Protein AF-A0A1F9QCG1-F1 (afdb_monomer_lite)

pLDDT: mean 78.34, std 19.71, range [35.22, 97.75]

Sequence (204 aa):
MLKSALLLLLAAVPAHSLQNDFDLASLGAGNLPAAAPVPQPEFQRLTGDKAGYIQISSAVKLKVDKKKGELTVTFPKVDFGDAAPGDKAHLFVKLLRETPSPVLSWATVLCSDGHYLGYKGSTVGIPEEGGSLSISETLALGSYPKLLIARTHPWLTAGEDPAAVCSPAFLEKMKDVRAETLPAKVGNYSFEYNPRKNTLKARW

Secondary structure (DSSP, 8-state):
-----------------------TTS--TT----------------TT-----EEEEEEEEEEE-SS-EEEEEEEEEEEETTPPTT-EEEEEEEEEE-SSS-EEEEEEEEEETTEEEEEEEEEEEPPSSS----EEEEEEESSSTHHHHHHH-GGGSTTS-GGGGGSHHHHHHTTTSSGGGS-SEETTEEEEEETTTTEEEEE-

Radius of gyration: 26.44 Å; chains: 1; bounding box: 49×69×73 Å

Structure (mmCIF, N/CA/C/O backbone):
data_AF-A0A1F9QCG1-F1
#
_entry.id   AF-A0A1F9QCG1-F1
#
loop_
_atom_site.group_PDB
_atom_site.id
_atom_site.type_symbol
_atom_site.label_atom_id
_atom_site.label_alt_id
_atom_site.label_comp_id
_atom_site.label_asym_id
_atom_site.label_entity_id
_atom_site.label_seq_id
_atom_site.pdbx_PDB_ins_code
_atom_site.Cartn_x
_atom_site.Cartn_y
_atom_site.Cartn_z
_atom_site.occupancy
_atom_site.B_iso_or_equiv
_atom_site.auth_seq_id
_atom_site.auth_comp_id
_atom_site.auth_asym_id
_atom_site.auth_atom_id
_atom_site.pdbx_PDB_model_num
ATOM 1 N N . MET A 1 1 ? -29.896 51.998 25.221 1.00 45.66 1 MET A N 1
ATOM 2 C CA . MET A 1 1 ? -30.483 52.839 24.155 1.00 45.66 1 MET A CA 1
ATOM 3 C C . MET A 1 1 ? -29.358 53.357 23.267 1.00 45.66 1 MET A C 1
ATOM 5 O O . MET A 1 1 ? -28.561 54.120 23.779 1.00 45.66 1 MET A O 1
ATOM 9 N N . LEU A 1 2 ? -29.273 52.896 22.011 1.00 35.22 2 LEU A N 1
ATOM 10 C CA . LEU A 1 2 ? -28.670 53.523 20.808 1.00 35.22 2 LEU A CA 1
ATOM 11 C C . LEU A 1 2 ? -28.673 52.417 19.723 1.00 35.22 2 LEU A C 1
ATOM 13 O O . LEU A 1 2 ? -27.999 51.410 19.884 1.00 35.22 2 LEU A O 1
ATOM 17 N N . LYS A 1 3 ? -29.692 52.361 18.858 1.00 36.00 3 LYS A N 1
ATOM 18 C CA . LYS A 1 3 ? -29.789 52.992 17.523 1.00 36.00 3 LYS A CA 1
ATOM 19 C C . LYS A 1 3 ? -28.845 52.380 16.470 1.00 36.00 3 LYS A C 1
ATOM 21 O O . LYS A 1 3 ? -27.679 52.732 16.391 1.00 36.00 3 LYS A O 1
ATOM 26 N N . SER A 1 4 ? -29.442 51.480 15.684 1.00 45.50 4 SER A N 1
ATOM 27 C CA . SER A 1 4 ? -29.427 51.366 14.216 1.00 45.50 4 SER A CA 1
ATOM 28 C C . SER A 1 4 ? -28.209 51.866 13.429 1.00 45.50 4 SER A C 1
ATOM 30 O O . SER A 1 4 ? -27.939 53.059 13.425 1.00 45.50 4 SER A O 1
ATOM 32 N N . ALA A 1 5 ? -27.641 51.001 12.583 1.00 43.00 5 ALA A N 1
ATOM 33 C CA . ALA A 1 5 ? -27.879 51.045 1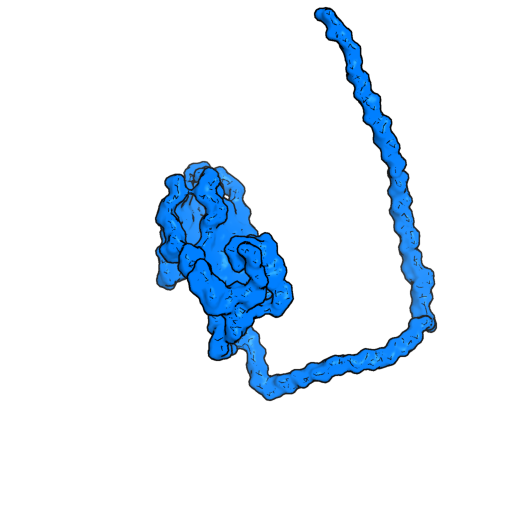1.132 1.00 43.00 5 ALA A CA 1
ATOM 34 C C . ALA A 1 5 ? -27.114 49.913 10.423 1.00 43.00 5 ALA A C 1
ATOM 36 O O . ALA A 1 5 ? -25.888 49.856 10.429 1.00 43.00 5 ALA A O 1
ATOM 37 N N . LEU A 1 6 ? -27.885 49.017 9.812 1.00 40.53 6 LEU A N 1
ATOM 38 C CA . LEU A 1 6 ? -27.462 47.995 8.865 1.00 40.53 6 LEU A CA 1
ATOM 39 C C . LEU A 1 6 ? -27.378 48.667 7.484 1.00 40.53 6 LEU A C 1
ATOM 41 O O . LEU A 1 6 ? -28.398 49.152 6.997 1.00 40.53 6 LEU A O 1
ATOM 45 N N . LEU A 1 7 ? -26.199 48.712 6.859 1.00 38.69 7 LEU A N 1
ATOM 46 C CA . LEU A 1 7 ? -26.067 49.074 5.445 1.00 38.69 7 LEU A CA 1
ATOM 47 C C . LEU A 1 7 ? -25.707 47.823 4.640 1.00 38.69 7 LEU A C 1
ATOM 49 O O . LEU A 1 7 ? -24.589 47.317 4.716 1.00 38.69 7 LEU A O 1
ATOM 53 N N . LEU A 1 8 ? -26.683 47.339 3.871 1.00 44.28 8 LEU A N 1
ATOM 54 C CA . LEU A 1 8 ? -26.466 46.442 2.744 1.00 44.28 8 LEU A CA 1
ATOM 55 C C . LEU A 1 8 ? -25.874 47.248 1.582 1.00 44.28 8 LEU A C 1
ATOM 57 O O . LEU A 1 8 ? -26.492 48.212 1.134 1.00 44.28 8 LEU A O 1
ATOM 61 N N . LEU A 1 9 ? -24.739 46.808 1.041 1.00 39.97 9 LEU A N 1
ATOM 62 C CA . LEU A 1 9 ? -24.364 47.116 -0.337 1.00 39.97 9 LEU A CA 1
ATOM 63 C C . LEU A 1 9 ? -24.625 45.881 -1.202 1.00 39.97 9 LEU A C 1
ATOM 65 O O . LEU A 1 9 ? -23.879 44.905 -1.164 1.00 39.97 9 LEU A O 1
ATOM 69 N N . LEU A 1 10 ? -25.706 45.947 -1.984 1.00 39.31 10 LEU A N 1
ATOM 70 C CA . LEU A 1 10 ? -25.890 45.124 -3.174 1.00 39.31 10 LEU A CA 1
ATOM 71 C C . LEU A 1 10 ? -24.929 45.632 -4.257 1.00 39.31 10 LEU A C 1
ATOM 73 O O . LEU A 1 10 ? -25.122 46.723 -4.788 1.00 39.31 10 LEU A O 1
ATOM 77 N N . ALA A 1 11 ? -23.934 44.827 -4.622 1.00 40.72 11 ALA A N 1
ATOM 78 C CA . ALA A 1 11 ? -23.268 44.958 -5.911 1.00 40.72 11 ALA A CA 1
ATOM 79 C C . ALA A 1 11 ? -23.989 44.040 -6.907 1.00 40.72 11 ALA A C 1
ATOM 81 O O . ALA A 1 11 ? -23.898 42.815 -6.825 1.00 40.72 11 ALA A O 1
ATOM 82 N N . ALA A 1 12 ? -24.753 44.645 -7.814 1.00 40.12 12 ALA A N 1
ATOM 83 C CA . ALA A 1 12 ? -25.368 43.965 -8.942 1.00 40.12 12 ALA A CA 1
ATOM 84 C C . ALA A 1 12 ? -24.274 43.558 -9.941 1.00 40.12 12 ALA A C 1
ATOM 86 O O . ALA A 1 12 ? -23.631 44.413 -10.547 1.00 40.12 12 ALA A O 1
ATOM 87 N N . VAL A 1 13 ? -24.063 42.253 -10.111 1.00 43.84 13 VAL A N 1
ATOM 88 C CA . VAL A 1 13 ? -23.265 41.711 -11.216 1.00 43.84 13 VAL A CA 1
ATOM 89 C C . VAL A 1 13 ? -24.229 41.426 -12.370 1.00 43.84 13 VAL A C 1
ATOM 91 O O . VAL A 1 13 ? -25.214 40.715 -12.158 1.00 43.84 13 VAL A O 1
ATOM 94 N N . PRO A 1 14 ? -24.007 41.969 -13.579 1.00 42.97 14 PRO A N 1
ATOM 95 C CA . PRO A 1 14 ? -24.873 41.689 -14.712 1.00 42.97 14 PRO A CA 1
ATOM 96 C C . PRO A 1 14 ? -24.725 40.223 -15.130 1.00 42.97 14 PRO A C 1
ATOM 98 O O . PRO A 1 14 ? -23.630 39.755 -15.455 1.00 42.97 14 PRO A O 1
ATOM 101 N N . ALA A 1 15 ? -25.853 39.511 -15.133 1.00 41.09 15 ALA A N 1
ATOM 102 C CA . ALA A 1 15 ? -25.996 38.206 -15.754 1.00 41.09 15 ALA A CA 1
ATOM 103 C C . ALA A 1 15 ? -25.685 38.332 -17.252 1.00 41.09 15 ALA A C 1
ATOM 105 O O . ALA A 1 15 ? -26.508 38.805 -18.032 1.00 41.09 15 ALA A O 1
ATOM 106 N N . HIS A 1 16 ? -24.482 37.929 -17.652 1.00 41.47 16 HIS A N 1
ATOM 107 C CA . HIS A 1 16 ? -24.176 37.701 -19.055 1.00 41.47 16 HIS A CA 1
ATOM 108 C C . HIS A 1 16 ? -24.822 36.372 -19.443 1.00 41.47 16 HIS A C 1
ATOM 110 O O . HIS A 1 16 ? -24.371 35.300 -19.038 1.00 41.47 16 HIS A O 1
ATOM 116 N N . SER A 1 17 ? -25.914 36.449 -20.198 1.00 41.16 17 SER A N 1
ATOM 117 C CA . SER A 1 17 ? -26.468 35.317 -20.926 1.00 41.16 17 SER A CA 1
ATOM 118 C C . SER A 1 17 ? -25.462 34.889 -21.995 1.00 41.16 17 SER A C 1
ATOM 120 O O . SER A 1 17 ? -25.356 35.518 -23.045 1.00 41.16 17 SER A O 1
ATOM 122 N N . LEU A 1 18 ? -24.712 33.821 -21.733 1.00 42.06 18 LEU A N 1
ATOM 123 C CA . LEU A 1 18 ? -24.021 33.072 -22.780 1.00 42.06 18 LEU A CA 1
ATOM 124 C C . LEU A 1 18 ? -25.079 32.289 -23.569 1.00 42.06 18 LEU A C 1
ATOM 126 O O . LEU A 1 18 ? -25.379 31.137 -23.262 1.00 42.06 18 LEU A O 1
ATOM 130 N N . GLN A 1 19 ? -25.684 32.938 -24.563 1.00 42.81 19 GLN A N 1
ATOM 131 C CA . GLN A 1 19 ? -26.285 32.222 -25.683 1.00 42.81 19 GLN A CA 1
ATOM 132 C C . GLN A 1 19 ? -25.132 31.623 -26.487 1.00 42.81 19 GLN A C 1
ATOM 134 O O . GLN A 1 19 ? -24.404 32.326 -27.181 1.00 42.81 19 GLN A O 1
ATOM 139 N N . ASN A 1 20 ? -24.924 30.317 -26.332 1.00 45.19 20 ASN A N 1
ATOM 140 C CA . ASN A 1 20 ? -24.111 29.550 -27.262 1.00 45.19 20 ASN A CA 1
ATOM 141 C C . ASN A 1 20 ? -24.898 29.419 -28.568 1.00 45.19 20 ASN A C 1
ATOM 143 O O . ASN A 1 20 ? -25.633 28.449 -28.749 1.00 45.19 20 ASN A O 1
ATOM 147 N N . ASP A 1 21 ? -24.723 30.371 -29.479 1.00 46.78 21 ASP A N 1
ATOM 148 C CA . ASP A 1 21 ? -25.038 30.167 -30.893 1.00 46.78 21 ASP A CA 1
ATOM 149 C C . ASP A 1 21 ? -23.944 29.282 -31.499 1.00 46.78 21 ASP A C 1
ATOM 151 O O . ASP A 1 21 ? -23.034 29.735 -32.193 1.00 46.78 21 ASP A O 1
ATOM 155 N N . PHE A 1 22 ? -23.987 27.991 -31.170 1.00 51.44 22 PHE A N 1
ATOM 156 C CA . PHE A 1 22 ? -23.194 26.984 -31.863 1.00 51.44 22 PHE A CA 1
ATOM 157 C C . PHE A 1 22 ? -24.048 26.402 -32.988 1.00 51.44 22 PHE A C 1
ATOM 159 O O . PHE A 1 22 ? -24.728 25.388 -32.823 1.00 51.44 22 PHE A O 1
ATOM 166 N N . ASP A 1 23 ? -24.047 27.087 -34.130 1.00 55.34 23 ASP A N 1
ATOM 167 C CA . ASP A 1 23 ? -24.739 26.633 -35.331 1.00 55.34 23 ASP A CA 1
ATOM 168 C C . ASP A 1 23 ? -23.925 25.543 -36.052 1.00 55.34 23 ASP A C 1
ATOM 170 O O . ASP A 1 23 ? -23.069 25.810 -36.902 1.00 55.34 23 ASP A O 1
ATOM 174 N N . LEU A 1 24 ? -24.214 24.288 -35.698 1.00 49.53 24 LEU A N 1
ATOM 175 C CA . LEU A 1 24 ? -23.697 23.076 -36.346 1.00 49.53 24 LEU A CA 1
ATOM 176 C C . LEU A 1 24 ? -24.097 22.954 -37.827 1.00 49.53 24 LEU A C 1
ATOM 178 O O . LEU A 1 24 ? -23.487 22.157 -38.539 1.00 49.53 24 LEU A O 1
ATOM 182 N N . ALA A 1 25 ? -25.081 23.721 -38.311 1.00 52.97 25 ALA A N 1
ATOM 183 C CA . ALA A 1 25 ? -25.509 23.689 -39.709 1.00 52.97 25 ALA A CA 1
ATOM 184 C C . ALA A 1 25 ? -24.638 24.564 -40.629 1.00 52.97 25 ALA A C 1
ATOM 186 O O . ALA A 1 25 ? -24.706 24.421 -41.850 1.00 52.97 25 ALA A O 1
ATOM 187 N N . SER A 1 26 ? -23.778 25.424 -40.069 1.00 51.75 26 SER A N 1
ATOM 188 C CA . SER A 1 26 ? -22.870 26.285 -40.843 1.00 51.75 26 SER A CA 1
ATOM 189 C C . SER A 1 26 ? -21.608 25.569 -41.352 1.00 51.75 26 SER A C 1
ATOM 191 O O . SER A 1 26 ? -20.940 26.050 -42.271 1.00 51.75 26 SER A O 1
ATOM 193 N N . LEU A 1 27 ? -21.291 24.385 -40.816 1.00 48.66 27 LEU A N 1
ATOM 194 C CA . LEU A 1 27 ? -20.164 23.559 -41.258 1.00 48.66 27 LEU A CA 1
ATOM 195 C C . LEU A 1 27 ? -20.584 22.678 -42.440 1.00 48.66 27 LEU A C 1
ATOM 197 O O . LEU A 1 27 ? -20.767 21.467 -42.320 1.00 48.66 27 LEU A O 1
ATOM 201 N N . GLY A 1 28 ? -20.736 23.298 -43.609 1.00 45.41 28 GLY A N 1
ATOM 202 C CA . GLY A 1 28 ? -20.900 22.581 -44.870 1.00 45.41 28 GLY A CA 1
ATOM 203 C C . GLY A 1 28 ? -19.738 21.607 -45.095 1.00 45.41 28 GLY A C 1
ATOM 204 O O . GLY A 1 28 ? -18.596 22.021 -45.292 1.00 45.41 28 GLY A O 1
ATOM 205 N N . ALA A 1 29 ? -20.033 20.305 -45.100 1.00 54.53 29 ALA A N 1
ATOM 206 C CA . ALA A 1 29 ? -19.090 19.200 -45.305 1.00 54.53 29 ALA A CA 1
ATOM 207 C C . ALA A 1 29 ? -18.582 19.081 -46.763 1.00 54.53 29 ALA A C 1
ATOM 209 O O . ALA A 1 29 ? -18.456 17.983 -47.298 1.00 54.53 29 ALA A O 1
ATOM 210 N N . GLY A 1 30 ? -18.350 20.211 -47.437 1.00 49.91 30 GLY A N 1
ATOM 211 C CA . GLY A 1 30 ? -18.167 20.258 -48.887 1.00 49.91 30 GLY A CA 1
ATOM 212 C C . GLY A 1 30 ? -16.748 20.504 -49.390 1.00 49.91 30 GLY A C 1
ATOM 213 O O . GLY A 1 30 ? -16.482 20.146 -50.524 1.00 49.91 30 GLY A O 1
ATOM 214 N N . ASN A 1 31 ? -15.841 21.105 -48.609 1.00 52.25 31 ASN A N 1
ATOM 215 C CA . ASN A 1 31 ? -14.542 21.567 -49.136 1.00 52.25 31 ASN A CA 1
ATOM 216 C C . ASN A 1 31 ? -13.403 21.533 -48.100 1.00 52.25 31 ASN A C 1
ATOM 218 O O . ASN A 1 31 ? -12.648 22.494 -47.956 1.00 52.25 31 ASN A O 1
ATOM 222 N N . LEU A 1 32 ? -13.251 20.428 -47.367 1.00 50.03 32 LEU A N 1
ATOM 223 C CA . LEU A 1 32 ? -11.992 20.187 -46.659 1.00 50.03 32 LEU A CA 1
ATOM 224 C C . LEU A 1 32 ? -10.973 19.637 -47.670 1.00 50.03 32 LEU A C 1
ATOM 226 O O . LEU A 1 32 ? -11.278 18.640 -48.330 1.00 50.03 32 LEU A O 1
ATOM 230 N N . PRO A 1 33 ? -9.786 20.255 -47.836 1.00 53.06 33 PRO A N 1
ATOM 231 C CA . PRO A 1 33 ? -8.746 19.686 -48.682 1.00 53.06 33 PRO A CA 1
ATOM 232 C C . PRO A 1 33 ? -8.420 18.283 -48.169 1.00 53.06 33 PRO A C 1
ATOM 234 O O . PRO A 1 33 ? -8.256 18.090 -46.963 1.00 53.06 33 PRO A O 1
ATOM 237 N N . ALA A 1 34 ? -8.361 17.303 -49.076 1.00 56.56 34 ALA A N 1
ATOM 238 C CA . ALA A 1 34 ? -7.973 15.943 -48.731 1.00 56.56 34 ALA A CA 1
ATOM 239 C C . ALA A 1 34 ? -6.611 15.999 -48.031 1.00 56.56 34 ALA A C 1
ATOM 241 O O . ALA A 1 34 ? -5.599 16.330 -48.652 1.00 56.56 34 ALA A O 1
ATOM 242 N N . ALA A 1 35 ? -6.601 15.748 -46.721 1.00 55.69 35 ALA A N 1
ATOM 243 C CA . ALA A 1 35 ? -5.367 15.697 -45.965 1.00 55.69 35 ALA A CA 1
ATOM 244 C C . ALA A 1 35 ? -4.490 14.612 -46.595 1.00 55.69 35 ALA A C 1
ATOM 246 O O . ALA A 1 35 ? -4.937 13.476 -46.774 1.00 55.69 35 ALA A O 1
ATOM 247 N N . ALA A 1 36 ? -3.259 14.976 -46.966 1.00 60.31 36 ALA A N 1
ATOM 248 C CA . ALA A 1 36 ? -2.276 14.001 -47.408 1.00 60.31 36 ALA A CA 1
ATOM 249 C C . ALA A 1 36 ? -2.189 12.888 -46.348 1.00 60.31 36 ALA A C 1
ATOM 251 O O . ALA A 1 36 ? -2.225 13.203 -45.152 1.00 60.31 36 ALA A O 1
ATOM 252 N N . PRO A 1 37 ? -2.114 11.605 -46.746 1.00 53.53 37 PRO A N 1
ATOM 253 C CA . PRO A 1 37 ? -2.033 10.516 -45.789 1.00 53.53 37 PRO A CA 1
ATOM 254 C C . PRO A 1 37 ? -0.818 10.756 -44.895 1.00 53.53 37 PRO A C 1
ATOM 256 O O . PRO A 1 37 ? 0.320 10.766 -45.362 1.00 53.53 37 PRO A O 1
ATOM 259 N N . VAL A 1 38 ? -1.075 11.009 -43.611 1.00 59.97 38 VAL A N 1
ATOM 260 C CA . VAL A 1 38 ? -0.022 11.108 -42.604 1.00 59.97 38 VAL A CA 1
ATOM 261 C C . VAL A 1 38 ? 0.704 9.762 -42.623 1.00 59.97 38 VAL A C 1
ATOM 263 O O . VAL A 1 38 ? 0.028 8.741 -42.457 1.00 59.97 38 VAL A O 1
ATOM 266 N N . PRO A 1 39 ? 2.031 9.717 -42.855 1.00 51.28 39 PRO A N 1
ATOM 267 C CA . PRO A 1 39 ? 2.767 8.467 -42.786 1.00 51.28 39 PRO A CA 1
ATOM 268 C C . PRO A 1 39 ? 2.562 7.898 -41.387 1.00 51.28 39 PRO A C 1
ATOM 270 O O . PRO A 1 39 ? 2.976 8.492 -40.390 1.00 51.28 39 PRO A O 1
ATOM 273 N N . GLN A 1 40 ? 1.832 6.786 -41.307 1.00 51.22 40 GLN A N 1
ATOM 274 C CA . GLN A 1 40 ? 1.667 6.098 -40.042 1.00 51.22 40 GLN A CA 1
ATOM 275 C C . GLN A 1 40 ? 3.040 5.562 -39.647 1.00 51.22 40 GLN A C 1
ATOM 277 O O . GLN A 1 40 ? 3.711 4.984 -40.505 1.00 51.22 40 GLN A O 1
ATOM 282 N N . PRO A 1 41 ? 3.489 5.760 -38.396 1.00 47.91 41 PRO A N 1
ATOM 283 C CA . PRO A 1 41 ? 4.696 5.098 -37.941 1.00 47.91 41 PRO A CA 1
ATOM 284 C C . PRO A 1 41 ? 4.503 3.602 -38.180 1.00 47.91 41 PRO A C 1
ATOM 286 O O . PRO A 1 41 ? 3.499 3.027 -37.752 1.00 47.91 41 PRO A O 1
ATOM 289 N N . GLU A 1 42 ? 5.424 2.993 -38.924 1.00 42.19 42 GLU A N 1
ATOM 290 C CA . GLU A 1 42 ? 5.444 1.551 -39.114 1.00 42.19 42 GLU A CA 1
ATOM 291 C C . GLU A 1 42 ? 5.589 0.919 -37.731 1.00 42.19 42 GLU A C 1
ATOM 293 O O . GLU A 1 42 ? 6.673 0.870 -37.151 1.00 42.19 42 GLU A O 1
ATOM 298 N N . PHE A 1 43 ? 4.475 0.457 -37.164 1.00 47.22 43 PHE A N 1
ATOM 299 C CA . PHE A 1 43 ? 4.528 -0.462 -36.046 1.00 47.22 43 PHE A CA 1
ATOM 300 C C . PHE A 1 43 ? 5.166 -1.733 -36.591 1.00 47.22 43 PHE A C 1
ATOM 302 O O . PHE A 1 43 ? 4.495 -2.551 -37.223 1.00 47.22 43 PHE A O 1
ATOM 309 N N . GLN A 1 44 ? 6.473 -1.885 -36.370 1.00 45.19 44 GLN A N 1
ATOM 310 C CA . GLN A 1 44 ? 7.124 -3.181 -36.469 1.00 45.19 44 GLN A CA 1
ATOM 311 C C . GLN A 1 44 ? 6.309 -4.137 -35.602 1.00 45.19 44 GLN A C 1
ATOM 313 O O . GLN A 1 44 ? 6.327 -4.066 -34.374 1.00 45.19 44 GLN A O 1
ATOM 318 N N . ARG A 1 45 ? 5.529 -5.004 -36.252 1.00 39.22 45 ARG A N 1
ATOM 319 C CA . ARG A 1 45 ? 4.931 -6.150 -35.582 1.00 39.22 45 ARG A CA 1
ATOM 320 C C . ARG A 1 45 ? 6.100 -7.001 -35.121 1.00 39.22 45 ARG A C 1
ATOM 322 O O . ARG A 1 45 ? 6.710 -7.688 -35.935 1.00 39.22 45 ARG A O 1
ATOM 329 N N . LEU A 1 46 ? 6.412 -6.918 -33.832 1.00 45.91 46 LEU A N 1
ATOM 330 C CA . LEU A 1 46 ? 7.277 -7.871 -33.158 1.00 45.91 46 LEU A CA 1
ATOM 331 C C . LEU A 1 46 ? 6.613 -9.242 -33.304 1.00 45.91 46 LEU A C 1
ATOM 333 O O . LEU A 1 46 ? 5.659 -9.589 -32.610 1.00 45.91 46 LEU A O 1
ATOM 337 N N . THR A 1 47 ? 7.042 -9.994 -34.309 1.00 42.25 47 THR A N 1
ATOM 338 C CA . THR A 1 47 ? 6.652 -11.384 -34.495 1.00 42.25 47 THR A CA 1
ATOM 339 C C . THR A 1 47 ? 7.373 -12.204 -33.433 1.00 42.25 47 THR A C 1
ATOM 341 O O . THR A 1 47 ? 8.555 -12.491 -33.600 1.00 42.25 47 THR A O 1
ATOM 344 N N . GLY A 1 48 ? 6.684 -12.566 -32.347 1.00 43.94 48 GLY A N 1
ATOM 345 C CA . GLY A 1 48 ? 7.202 -13.556 -31.396 1.00 43.94 48 GLY A CA 1
ATOM 346 C C . GLY A 1 48 ? 6.750 -13.449 -29.941 1.00 43.94 48 GLY A C 1
ATOM 347 O O . GLY A 1 48 ? 6.849 -14.450 -29.238 1.00 43.94 48 GLY A O 1
ATOM 348 N N . ASP A 1 49 ? 6.219 -12.316 -29.485 1.00 46.97 49 ASP A N 1
ATOM 349 C CA . ASP A 1 49 ? 5.921 -12.161 -28.059 1.00 46.97 49 ASP A CA 1
ATOM 350 C C . ASP A 1 49 ? 4.511 -12.652 -27.734 1.00 46.97 49 ASP A C 1
ATOM 352 O O . ASP A 1 49 ? 3.506 -12.129 -28.227 1.00 46.97 49 ASP A O 1
ATOM 356 N N . LYS A 1 50 ? 4.416 -13.672 -26.875 1.00 49.81 50 LYS A N 1
ATOM 357 C CA . LYS A 1 50 ? 3.168 -13.921 -26.152 1.00 49.81 50 LYS A CA 1
ATOM 358 C C . LYS A 1 50 ? 2.789 -12.614 -25.459 1.00 49.81 50 LYS A C 1
ATOM 360 O O . LYS A 1 50 ? 3.622 -11.996 -24.803 1.00 49.81 50 LYS A O 1
ATOM 365 N N . ALA A 1 51 ? 1.545 -12.178 -25.628 1.00 52.97 51 ALA A N 1
ATOM 366 C CA . ALA A 1 51 ? 1.038 -11.037 -24.886 1.00 52.97 51 ALA A CA 1
ATOM 367 C C . ALA A 1 51 ? 1.049 -11.391 -23.389 1.00 52.97 51 ALA A C 1
ATOM 369 O O . ALA A 1 51 ? 0.178 -12.126 -22.921 1.00 52.97 51 ALA A O 1
ATOM 370 N N . GLY A 1 52 ? 2.057 -10.909 -22.661 1.00 72.19 52 GLY A N 1
ATOM 371 C CA . GLY A 1 52 ? 2.150 -11.082 -21.216 1.00 72.19 52 GLY A CA 1
ATOM 372 C C . GLY A 1 52 ? 1.013 -10.354 -20.493 1.00 72.19 52 GLY A C 1
ATOM 373 O O . GLY A 1 52 ? 0.431 -9.397 -21.009 1.00 72.19 52 GLY A O 1
ATOM 374 N N . TYR A 1 53 ? 0.690 -10.793 -19.276 1.00 83.69 53 TYR A N 1
ATOM 375 C CA . TYR A 1 53 ? -0.311 -10.148 -18.421 1.00 83.69 53 TYR A CA 1
ATOM 376 C C . TYR A 1 53 ? 0.258 -9.804 -17.043 1.00 83.69 53 TYR A C 1
ATOM 378 O O . TYR A 1 53 ? 1.197 -10.437 -16.564 1.00 83.69 53 TYR A O 1
ATOM 386 N N . ILE A 1 54 ? -0.350 -8.818 -16.382 1.00 88.56 54 ILE A N 1
ATOM 387 C CA . ILE A 1 54 ? -0.091 -8.489 -14.978 1.00 88.56 54 ILE A CA 1
ATOM 388 C C . ILE A 1 54 ? -1.408 -8.636 -14.224 1.00 88.56 54 ILE A C 1
ATOM 390 O O . ILE A 1 54 ? -2.358 -7.891 -14.470 1.00 88.56 54 ILE A O 1
ATOM 394 N N . GLN A 1 55 ? -1.468 -9.582 -13.291 1.00 92.50 55 GLN A N 1
ATOM 395 C CA . GLN A 1 55 ? -2.596 -9.733 -12.381 1.00 92.50 55 GLN A CA 1
ATOM 396 C C . GLN A 1 55 ? -2.245 -9.120 -11.029 1.00 92.50 55 GLN A C 1
ATOM 398 O O . GLN A 1 55 ? -1.264 -9.504 -10.400 1.00 92.50 55 GLN A O 1
ATOM 403 N N . ILE A 1 56 ? -3.079 -8.194 -10.555 1.00 94.12 56 ILE A N 1
ATOM 404 C CA . ILE A 1 56 ? -2.917 -7.550 -9.249 1.00 94.12 56 ILE A CA 1
ATOM 405 C C . ILE A 1 56 ? -4.139 -7.870 -8.395 1.00 94.12 56 ILE A C 1
ATOM 407 O O . ILE A 1 56 ? -5.250 -7.453 -8.716 1.00 94.12 56 ILE A O 1
ATOM 411 N N . SER A 1 57 ? -3.935 -8.589 -7.294 1.00 93.38 57 SER A N 1
ATOM 412 C CA . SER A 1 57 ? -5.012 -9.019 -6.395 1.00 93.38 57 SER A CA 1
ATOM 413 C C . SER A 1 57 ? -4.825 -8.410 -5.009 1.00 93.38 57 SER A C 1
ATOM 415 O O . SER A 1 57 ? -3.789 -8.613 -4.383 1.00 93.38 57 SER A O 1
ATOM 417 N N . SER A 1 58 ? -5.825 -7.688 -4.507 1.00 94.62 58 SER A N 1
ATOM 418 C CA . SER A 1 58 ? -5.861 -7.151 -3.141 1.00 94.62 58 SER A CA 1
ATOM 419 C C . SER A 1 58 ? -7.264 -7.278 -2.564 1.00 94.62 58 SER A C 1
ATOM 421 O O . SER A 1 58 ? -8.237 -7.435 -3.301 1.00 94.62 58 SER A O 1
ATOM 423 N N . ALA A 1 59 ? -7.382 -7.198 -1.243 1.00 95.56 59 ALA A N 1
ATOM 424 C CA . ALA A 1 59 ? -8.678 -7.209 -0.581 1.00 95.56 59 ALA A CA 1
ATOM 425 C C . ALA A 1 59 ? -8.647 -6.346 0.673 1.00 95.56 59 ALA A C 1
ATOM 427 O O . ALA A 1 59 ? -7.680 -6.381 1.431 1.00 95.56 59 ALA A O 1
ATOM 428 N N . VAL A 1 60 ? -9.737 -5.634 0.933 1.00 94.31 60 VAL A N 1
ATOM 429 C CA . VAL A 1 60 ? -9.951 -4.933 2.197 1.00 94.31 60 VAL A CA 1
ATOM 430 C C . VAL A 1 60 ? -11.215 -5.488 2.839 1.00 94.31 60 VAL A C 1
ATOM 432 O O . VAL A 1 60 ? -12.260 -5.575 2.200 1.00 94.31 60 VAL A O 1
ATOM 435 N N . LYS A 1 61 ? -11.113 -5.908 4.099 1.00 94.69 61 LYS A N 1
ATOM 436 C CA . LYS A 1 61 ? -12.240 -6.385 4.905 1.00 94.69 61 LYS A CA 1
ATOM 437 C C . LYS A 1 61 ? -12.409 -5.467 6.100 1.00 94.69 61 LYS A C 1
ATOM 439 O O . LYS A 1 61 ? -11.444 -5.218 6.817 1.00 94.69 61 LYS A O 1
ATOM 444 N N . LEU A 1 62 ? -13.634 -5.015 6.323 1.00 91.81 62 LEU A N 1
ATOM 445 C CA . LEU A 1 62 ? -13.985 -4.121 7.414 1.00 91.81 62 LEU A CA 1
ATOM 446 C C . LEU A 1 62 ? -15.015 -4.795 8.320 1.00 91.81 62 LEU A C 1
ATOM 448 O O . LEU A 1 62 ? -15.999 -5.356 7.839 1.00 91.81 62 LEU A O 1
ATOM 452 N N . LYS A 1 63 ? -14.793 -4.724 9.628 1.00 91.38 63 LYS A N 1
ATOM 453 C CA . LYS A 1 63 ? -15.777 -5.055 10.660 1.00 91.38 63 LYS A CA 1
ATOM 454 C C . LYS A 1 63 ? -15.854 -3.870 11.605 1.00 91.38 63 LYS A C 1
ATOM 456 O O . LYS A 1 63 ? -14.831 -3.483 12.151 1.00 91.38 63 LYS A O 1
ATOM 461 N N . VAL A 1 64 ? -17.033 -3.292 11.786 1.00 88.12 64 VAL A N 1
ATOM 462 C CA . VAL A 1 64 ? -17.227 -2.123 12.652 1.00 88.12 64 VAL A CA 1
ATOM 463 C C . VAL A 1 64 ? -18.434 -2.368 13.539 1.00 88.12 64 VAL A C 1
ATOM 465 O O . VAL A 1 64 ? -19.471 -2.837 13.069 1.00 88.12 64 VAL A O 1
ATOM 468 N N . ASP A 1 65 ? -18.283 -2.052 14.817 1.00 83.56 65 ASP A N 1
ATOM 469 C CA . ASP A 1 65 ? -19.375 -1.873 15.763 1.00 83.56 65 ASP A CA 1
ATOM 470 C C . ASP A 1 65 ? -19.422 -0.402 16.228 1.00 83.56 65 ASP A C 1
ATOM 472 O O . ASP A 1 65 ? -18.693 0.450 15.722 1.00 83.56 65 ASP A O 1
ATOM 476 N N . LYS A 1 66 ? -20.317 -0.054 17.161 1.00 79.94 66 LYS A N 1
ATOM 477 C CA . LYS A 1 66 ? -20.472 1.345 17.604 1.00 79.94 66 LYS A CA 1
ATOM 478 C C . LYS A 1 66 ? -19.220 1.926 18.280 1.00 79.94 66 LYS A C 1
ATOM 480 O O . LYS A 1 66 ? -19.092 3.142 18.323 1.00 79.94 66 LYS A O 1
ATOM 485 N N . LYS A 1 67 ? -18.351 1.094 18.856 1.00 84.81 67 LYS A N 1
ATOM 486 C CA . LYS A 1 67 ? -17.224 1.507 19.711 1.00 84.81 67 LYS A CA 1
ATOM 487 C C . LYS A 1 67 ? -15.864 1.008 19.231 1.00 84.81 67 LYS A C 1
ATOM 489 O O . LYS A 1 67 ? -14.864 1.470 19.762 1.00 84.81 67 LYS A O 1
ATOM 494 N N . LYS A 1 68 ? -15.828 0.029 18.329 1.00 89.31 68 LYS A N 1
ATOM 495 C CA . LYS A 1 68 ? -14.616 -0.656 17.886 1.00 89.31 68 LYS A CA 1
ATOM 496 C C . LYS A 1 68 ? -14.680 -0.971 16.403 1.00 89.31 68 LYS A C 1
ATOM 498 O O . LYS A 1 68 ? -15.758 -1.178 15.837 1.00 89.31 68 LYS A O 1
ATOM 503 N N . GLY A 1 69 ? -13.517 -1.119 15.792 1.00 91.56 69 GLY A N 1
ATOM 504 C CA . GLY A 1 69 ? -13.407 -1.637 14.440 1.00 91.56 69 GLY A CA 1
ATOM 505 C C . GLY A 1 69 ? -12.183 -2.508 14.218 1.00 91.56 69 GLY A C 1
ATOM 506 O O . GLY A 1 69 ? -11.192 -2.473 14.943 1.00 91.56 69 GLY A O 1
ATOM 507 N N . GLU A 1 70 ? -12.280 -3.344 13.194 1.00 94.00 70 GLU A N 1
ATOM 508 C CA .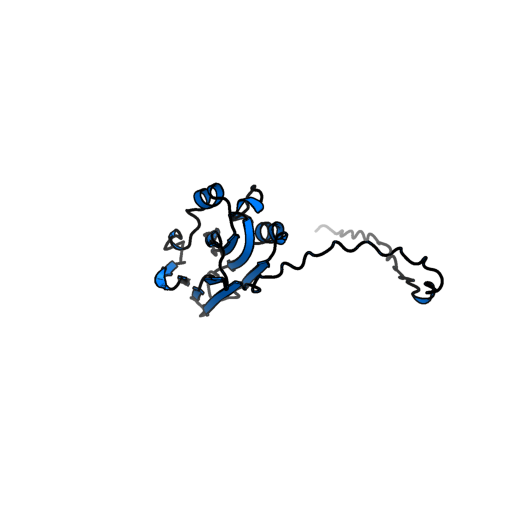 GLU A 1 70 ? -11.199 -4.156 12.662 1.00 94.00 70 GLU A CA 1
ATOM 509 C C . GLU A 1 70 ? -11.156 -3.961 11.144 1.00 94.00 70 GLU A C 1
ATOM 511 O O . GLU A 1 70 ? -12.101 -4.285 10.420 1.00 94.00 70 GLU A O 1
ATOM 516 N N . LEU A 1 71 ? -10.026 -3.465 10.656 1.00 94.81 71 LEU A N 1
ATOM 517 C CA . LEU A 1 71 ? -9.685 -3.377 9.245 1.00 94.81 71 LEU A CA 1
ATOM 518 C C . LEU A 1 71 ? -8.644 -4.453 8.951 1.00 94.81 71 LEU A C 1
ATOM 520 O O . LEU A 1 71 ? -7.583 -4.484 9.563 1.00 94.81 71 LEU A O 1
ATOM 524 N N . THR A 1 72 ? -8.920 -5.340 8.003 1.00 96.94 72 THR A N 1
ATOM 525 C CA . THR A 1 72 ? -7.933 -6.288 7.479 1.00 96.94 72 THR A CA 1
ATOM 526 C C . THR A 1 72 ? -7.641 -5.951 6.025 1.00 96.94 72 THR A C 1
ATOM 528 O O . THR A 1 72 ? -8.502 -6.119 5.162 1.00 96.94 72 THR A O 1
ATOM 531 N N . VAL A 1 73 ? -6.420 -5.508 5.751 1.00 97.12 73 VAL A N 1
ATOM 532 C CA . VAL A 1 73 ? -5.901 -5.251 4.406 1.00 97.12 73 VAL A CA 1
ATOM 533 C C . VAL A 1 73 ? -5.079 -6.458 3.976 1.00 97.12 73 VAL A C 1
ATOM 535 O O . VAL A 1 73 ? -4.136 -6.840 4.656 1.00 97.12 73 VAL A O 1
ATOM 538 N N . THR A 1 74 ? -5.432 -7.069 2.852 1.00 97.69 74 THR A N 1
ATOM 539 C CA . THR A 1 74 ? -4.562 -7.982 2.102 1.00 97.69 74 THR A CA 1
ATOM 540 C C . THR A 1 74 ? -3.877 -7.145 1.038 1.00 97.69 74 THR A C 1
ATOM 542 O O . THR A 1 74 ? -4.543 -6.687 0.101 1.00 97.69 74 THR A O 1
ATOM 545 N N . PHE A 1 75 ? -2.582 -6.882 1.216 1.00 96.81 75 PHE A N 1
ATOM 546 C CA . PHE A 1 75 ? -1.850 -6.002 0.311 1.00 96.81 75 PHE A CA 1
ATOM 547 C C . PHE A 1 75 ? -1.772 -6.603 -1.095 1.00 96.81 75 PHE A C 1
ATOM 549 O O . PHE A 1 75 ? -1.851 -7.828 -1.243 1.00 96.81 75 PHE A O 1
ATOM 556 N N . PRO A 1 76 ? -1.628 -5.762 -2.136 1.00 96.12 76 PRO A N 1
ATOM 557 C CA . PRO A 1 76 ? -1.619 -6.247 -3.504 1.00 96.12 76 PRO A CA 1
ATOM 558 C C . PRO A 1 76 ? -0.530 -7.299 -3.732 1.00 96.12 76 PRO A C 1
ATOM 560 O O . PRO A 1 76 ? 0.657 -7.031 -3.542 1.00 96.12 76 PRO A O 1
ATOM 563 N N . LYS A 1 77 ? -0.952 -8.488 -4.164 1.00 94.25 77 LYS A N 1
ATOM 564 C CA . LYS A 1 77 ? -0.097 -9.528 -4.734 1.00 94.25 77 LYS A CA 1
ATOM 565 C C . LYS A 1 77 ? -0.088 -9.362 -6.248 1.00 94.25 77 LYS A C 1
ATOM 567 O O . LYS A 1 77 ? -1.153 -9.182 -6.841 1.00 94.25 77 LYS A O 1
ATOM 572 N N . VAL A 1 78 ? 1.096 -9.418 -6.845 1.00 94.06 78 VAL A N 1
ATOM 573 C CA . VAL A 1 78 ? 1.284 -9.268 -8.289 1.00 94.06 78 VAL A CA 1
ATOM 574 C C . VAL A 1 78 ? 1.788 -10.580 -8.861 1.00 94.06 78 VAL A C 1
ATOM 576 O O . VAL A 1 78 ? 2.794 -11.105 -8.390 1.00 94.06 78 VAL A O 1
ATOM 579 N N . ASP A 1 79 ? 1.085 -11.082 -9.867 1.00 92.56 79 ASP A N 1
ATOM 580 C CA . ASP A 1 79 ? 1.478 -12.240 -10.657 1.00 92.56 79 ASP A CA 1
ATOM 581 C C . ASP A 1 79 ? 1.715 -11.771 -12.103 1.00 92.56 79 ASP A C 1
ATOM 583 O O . ASP A 1 79 ? 0.817 -11.220 -12.746 1.00 92.56 79 ASP A O 1
ATOM 587 N N . PHE A 1 80 ? 2.943 -11.950 -12.588 1.00 90.44 80 PHE A N 1
ATOM 588 C CA . PHE A 1 80 ? 3.351 -11.637 -13.958 1.00 90.44 80 PHE A CA 1
ATOM 589 C C . PHE A 1 80 ? 3.240 -12.912 -14.803 1.00 90.44 80 PHE A C 1
ATOM 591 O O . PHE A 1 80 ? 3.831 -13.932 -14.451 1.00 90.44 80 PHE A O 1
ATOM 598 N N . GLY A 1 81 ? 2.464 -12.868 -15.886 1.00 85.81 81 GLY A N 1
ATOM 599 C CA . GLY A 1 81 ? 2.180 -14.027 -16.739 1.00 85.81 81 GLY A CA 1
ATOM 600 C C . GLY A 1 81 ? 3.387 -14.552 -17.512 1.00 85.81 81 GLY A C 1
ATOM 601 O O . GLY A 1 81 ? 3.527 -15.759 -17.664 1.00 85.81 81 GLY A O 1
ATOM 602 N N . ASP A 1 82 ? 4.271 -13.647 -17.929 1.00 84.94 82 ASP A N 1
ATOM 603 C CA . ASP A 1 82 ? 5.524 -13.932 -18.633 1.00 84.94 82 ASP A CA 1
ATOM 604 C C . ASP A 1 82 ? 6.605 -12.981 -18.090 1.00 84.94 82 ASP A C 1
ATOM 606 O O . ASP A 1 82 ? 7.041 -12.057 -18.771 1.00 84.94 82 ASP A O 1
ATOM 610 N N . ALA A 1 83 ? 6.958 -13.139 -16.810 1.00 83.19 83 ALA A N 1
ATOM 611 C CA . ALA A 1 83 ? 7.891 -12.237 -16.134 1.00 83.19 83 ALA A CA 1
ATOM 612 C C . ALA A 1 83 ? 9.263 -12.224 -16.828 1.00 83.19 83 ALA A C 1
ATOM 614 O O . ALA A 1 83 ? 9.940 -13.258 -16.893 1.00 83.19 83 ALA A O 1
ATOM 615 N N . ALA A 1 84 ? 9.701 -11.057 -17.292 1.00 84.62 84 ALA A N 1
ATOM 616 C CA . ALA A 1 84 ? 11.068 -10.859 -17.745 1.00 84.62 84 ALA A CA 1
ATOM 617 C C . ALA A 1 84 ? 12.024 -10.789 -16.537 1.00 84.62 84 ALA A C 1
ATOM 619 O O . ALA A 1 84 ? 11.620 -10.405 -15.430 1.00 84.62 84 ALA A O 1
ATOM 620 N N . PRO A 1 85 ? 13.314 -11.136 -16.706 1.00 83.81 85 PRO A N 1
ATOM 621 C CA . PRO A 1 85 ? 14.328 -10.779 -15.722 1.00 83.81 85 PRO A CA 1
ATOM 622 C C . PRO A 1 85 ? 14.230 -9.282 -15.406 1.00 83.81 85 PRO A C 1
ATOM 624 O O . PRO A 1 85 ? 14.192 -8.476 -16.318 1.00 83.81 85 PRO A O 1
ATOM 627 N N . GLY A 1 86 ? 14.145 -8.927 -14.121 1.00 85.50 86 GLY A N 1
ATOM 628 C CA . GLY A 1 86 ? 13.991 -7.530 -13.695 1.00 85.50 86 GLY A CA 1
ATOM 629 C C . GLY A 1 86 ? 12.560 -7.111 -13.340 1.00 85.50 86 GLY A C 1
ATOM 630 O O . GLY A 1 86 ? 12.410 -6.122 -12.617 1.00 85.50 86 GLY A O 1
ATOM 631 N N . ASP A 1 87 ? 11.538 -7.883 -13.724 1.00 91.06 87 ASP A N 1
ATOM 632 C CA . ASP A 1 87 ? 10.145 -7.622 -13.339 1.00 91.06 87 ASP A CA 1
ATOM 633 C C . ASP A 1 87 ? 9.930 -7.848 -11.841 1.00 91.06 87 ASP A C 1
ATOM 635 O O . ASP A 1 87 ? 10.145 -8.939 -11.302 1.00 91.06 87 ASP A O 1
ATOM 639 N N . LYS A 1 88 ? 9.520 -6.791 -11.137 1.00 92.94 88 LYS A N 1
ATOM 640 C CA . LYS A 1 88 ? 9.329 -6.799 -9.683 1.00 92.94 88 LYS A CA 1
ATOM 641 C C . LYS A 1 88 ? 8.160 -5.923 -9.267 1.00 92.94 88 LYS A C 1
ATOM 643 O O . LYS A 1 88 ? 7.849 -4.907 -9.883 1.00 92.94 88 LYS A O 1
ATOM 648 N N . ALA A 1 89 ? 7.544 -6.304 -8.155 1.00 94.25 89 ALA A N 1
ATOM 649 C CA . ALA A 1 89 ? 6.567 -5.490 -7.454 1.00 94.25 89 ALA A CA 1
ATOM 650 C C . ALA A 1 89 ? 7.121 -5.099 -6.079 1.00 94.25 89 ALA A C 1
ATOM 652 O O . ALA A 1 89 ? 7.544 -5.960 -5.307 1.00 94.25 89 ALA A O 1
ATOM 653 N N . HIS A 1 90 ? 7.105 -3.806 -5.767 1.00 94.69 90 HIS A N 1
ATOM 654 C CA . HIS A 1 90 ? 7.579 -3.261 -4.497 1.00 94.69 90 HIS A CA 1
ATOM 655 C C . HIS A 1 90 ? 6.407 -2.701 -3.702 1.00 94.69 90 HIS A C 1
ATOM 657 O O . HIS A 1 90 ? 5.747 -1.765 -4.150 1.00 94.69 90 HIS A O 1
ATOM 663 N N . LEU A 1 91 ? 6.144 -3.285 -2.533 1.00 95.62 91 LEU A N 1
ATOM 664 C CA . LEU A 1 91 ? 5.128 -2.808 -1.602 1.00 95.62 91 LEU A CA 1
ATOM 665 C C . LEU A 1 91 ? 5.737 -1.788 -0.640 1.00 95.62 91 LEU A C 1
ATOM 667 O O . LEU A 1 91 ? 6.710 -2.081 0.052 1.00 95.62 91 LEU A O 1
ATOM 671 N N . PHE A 1 92 ? 5.091 -0.634 -0.547 1.00 95.75 92 PHE A N 1
ATOM 672 C CA . PHE A 1 92 ? 5.380 0.399 0.431 1.00 95.75 92 PHE A CA 1
ATOM 673 C C . PHE A 1 92 ? 4.150 0.654 1.288 1.00 95.75 92 PHE A C 1
ATOM 675 O O . PHE A 1 92 ? 3.035 0.722 0.765 1.00 95.75 92 PHE A O 1
ATOM 682 N N . VAL A 1 93 ? 4.344 0.832 2.592 1.00 96.56 93 VAL A N 1
ATOM 683 C CA . VAL A 1 93 ? 3.255 1.059 3.551 1.00 96.56 93 VAL A CA 1
ATOM 684 C C . VAL A 1 93 ? 3.670 2.119 4.561 1.00 96.56 93 VAL A C 1
ATOM 686 O O . VAL A 1 93 ? 4.762 2.048 5.119 1.00 96.56 93 VAL A O 1
ATOM 689 N N . LYS A 1 94 ? 2.799 3.101 4.805 1.00 95.00 94 LYS A N 1
ATOM 690 C CA . LYS A 1 94 ? 3.069 4.232 5.694 1.00 95.00 94 LYS A CA 1
ATOM 691 C C . LYS A 1 94 ? 1.833 4.650 6.488 1.00 95.00 94 LYS A C 1
ATOM 693 O O . LYS A 1 94 ? 0.726 4.691 5.952 1.00 95.00 94 LYS A O 1
ATOM 698 N N . LEU A 1 95 ? 2.044 5.049 7.741 1.00 93.94 95 LEU A N 1
ATOM 699 C CA . LEU A 1 95 ? 1.092 5.868 8.492 1.00 93.94 95 LEU A CA 1
ATOM 700 C C . LEU A 1 95 ? 1.404 7.350 8.237 1.00 93.94 95 LEU A C 1
ATOM 702 O O . LEU A 1 95 ? 2.501 7.816 8.533 1.00 93.94 95 LEU A O 1
ATOM 706 N N . LEU A 1 96 ? 0.472 8.086 7.624 1.00 89.50 96 LEU A N 1
ATOM 707 C CA . LEU A 1 96 ? 0.659 9.505 7.261 1.00 89.50 96 LEU A CA 1
ATOM 708 C C . LEU A 1 96 ? 0.297 10.466 8.391 1.00 89.50 96 LEU A C 1
ATOM 710 O O . LEU A 1 96 ? 0.800 11.586 8.448 1.00 89.50 96 LEU A O 1
ATOM 714 N N . ARG A 1 97 ? -0.609 10.032 9.261 1.00 80.94 97 ARG A N 1
ATOM 715 C CA . ARG A 1 97 ? -0.998 10.702 10.500 1.00 80.94 97 ARG A CA 1
ATOM 716 C C . ARG A 1 97 ? -1.106 9.629 11.564 1.00 80.94 97 ARG A C 1
ATOM 718 O O . ARG A 1 97 ? -1.551 8.525 11.257 1.00 80.94 97 ARG A O 1
ATOM 725 N N . GLU A 1 98 ? -0.695 9.960 12.777 1.00 78.88 98 GLU A N 1
ATOM 726 C CA . GLU A 1 98 ? -0.708 9.038 13.913 1.00 78.88 98 GLU A CA 1
ATOM 727 C C . GLU A 1 98 ? -1.915 9.286 14.824 1.00 78.88 98 GLU A C 1
ATOM 729 O O . GLU A 1 98 ? -2.551 8.338 15.277 1.00 78.88 98 GLU A O 1
ATOM 734 N N . THR A 1 99 ? -2.285 10.552 15.040 1.00 70.81 99 THR A N 1
ATOM 735 C CA . THR A 1 99 ? -3.404 10.955 15.900 1.00 70.81 99 THR A CA 1
ATOM 736 C C . THR A 1 99 ? -4.157 12.165 15.318 1.00 70.81 99 THR A C 1
ATOM 738 O O . THR A 1 99 ? -3.588 12.923 14.526 1.00 70.81 99 THR A O 1
ATOM 741 N N . PRO A 1 100 ? -5.446 12.353 15.668 1.00 74.94 100 PRO A N 1
ATOM 742 C CA . PRO A 1 100 ? -6.267 11.471 16.508 1.00 74.94 100 PRO A CA 1
ATOM 743 C C . PRO A 1 100 ? -6.872 10.280 15.731 1.00 74.94 100 PRO A C 1
ATOM 745 O O . PRO A 1 100 ? -7.181 9.257 16.333 1.00 74.94 100 PRO A O 1
ATOM 748 N N . SER A 1 101 ? -6.903 10.356 14.395 1.00 83.62 101 SER A N 1
ATOM 749 C CA . SER A 1 101 ? -7.347 9.298 13.476 1.00 83.62 101 SER A CA 1
ATOM 750 C C . SER A 1 101 ? -6.227 8.956 12.479 1.00 83.62 101 SER A C 1
ATOM 752 O O . SER A 1 101 ? -5.917 9.784 11.610 1.00 83.62 101 SER A O 1
ATOM 754 N N . PRO A 1 102 ? -5.564 7.790 12.597 1.00 90.69 102 PRO A N 1
ATOM 755 C CA . PRO A 1 102 ? -4.433 7.460 11.758 1.00 90.69 102 PRO A CA 1
ATOM 756 C C . PRO A 1 102 ? -4.852 7.203 10.315 1.00 90.69 102 PRO A C 1
ATOM 758 O O . PRO A 1 102 ? -5.912 6.646 10.026 1.00 90.69 102 PRO A O 1
ATOM 761 N N . VAL A 1 103 ? -3.982 7.599 9.390 1.00 93.62 103 VAL A N 1
ATOM 762 C CA . VAL A 1 103 ? -4.192 7.395 7.953 1.00 93.62 103 VAL A CA 1
ATOM 763 C C . VAL A 1 103 ? -3.187 6.372 7.460 1.00 93.62 103 VAL A C 1
ATOM 765 O O . VAL A 1 103 ? -1.994 6.663 7.380 1.00 93.62 103 VAL A O 1
ATOM 768 N N . LEU A 1 104 ? -3.679 5.185 7.119 1.00 95.06 104 LEU A N 1
ATOM 769 C CA . LEU A 1 104 ? -2.886 4.121 6.522 1.00 95.06 104 LEU A CA 1
ATOM 770 C C . LEU A 1 104 ? -2.877 4.297 5.000 1.00 95.06 104 LEU A C 1
ATOM 772 O O . LEU A 1 104 ? -3.928 4.332 4.363 1.00 95.06 104 LEU A O 1
ATOM 776 N N . SER A 1 105 ? -1.688 4.390 4.417 1.00 96.00 105 SER A N 1
ATOM 777 C CA . SER A 1 105 ? -1.471 4.545 2.979 1.00 96.00 105 SER A CA 1
ATOM 778 C C . SER A 1 105 ? -0.500 3.474 2.493 1.00 96.00 105 SER A C 1
ATOM 780 O O . SER A 1 105 ? 0.519 3.224 3.137 1.00 96.00 105 SER A O 1
ATOM 782 N N . TRP A 1 106 ? -0.806 2.817 1.378 1.00 96.88 106 TRP A N 1
ATOM 783 C CA . TRP A 1 106 ? 0.061 1.798 0.789 1.00 96.88 106 TRP A CA 1
ATOM 784 C C . TRP A 1 106 ? 0.075 1.874 -0.729 1.00 96.88 106 TRP A C 1
ATOM 786 O O . TRP A 1 106 ? -0.920 2.230 -1.352 1.00 96.88 106 TRP A O 1
ATOM 796 N N . ALA A 1 107 ? 1.183 1.463 -1.336 1.00 96.00 107 ALA A N 1
ATOM 797 C CA . ALA A 1 107 ? 1.285 1.311 -2.778 1.00 96.00 107 ALA A CA 1
ATOM 798 C C . ALA A 1 107 ? 2.170 0.127 -3.144 1.00 96.00 107 ALA A C 1
ATOM 800 O O . ALA A 1 107 ? 3.267 -0.023 -2.615 1.00 96.00 107 ALA A O 1
ATOM 801 N N . THR A 1 108 ? 1.709 -0.666 -4.102 1.00 96.06 108 THR A N 1
ATOM 802 C CA . THR A 1 108 ? 2.525 -1.646 -4.808 1.00 96.06 108 THR A CA 1
ATOM 803 C C . THR A 1 108 ? 2.927 -1.053 -6.150 1.00 96.06 108 THR A C 1
ATOM 805 O O . THR A 1 108 ? 2.074 -0.856 -7.018 1.00 96.06 108 THR A O 1
ATOM 808 N N . VAL A 1 109 ? 4.212 -0.749 -6.306 1.00 94.12 109 VAL A N 1
ATOM 809 C CA . VAL A 1 109 ? 4.807 -0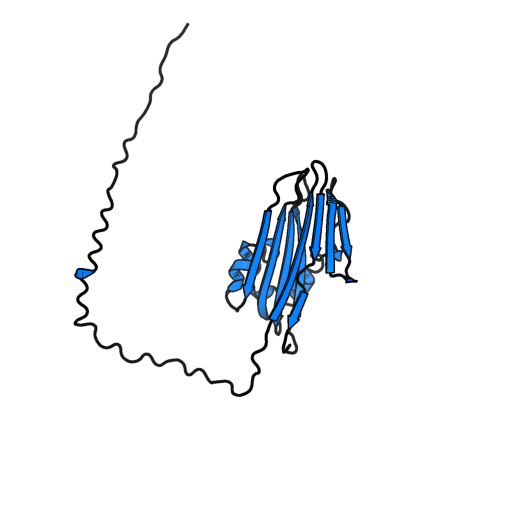.211 -7.534 1.00 94.12 109 VAL A CA 1
ATOM 810 C C . VAL A 1 109 ? 5.339 -1.356 -8.380 1.00 94.12 109 VAL A C 1
ATOM 812 O O . VAL A 1 109 ? 6.023 -2.240 -7.870 1.00 94.12 109 VAL A O 1
ATOM 815 N N . LEU A 1 110 ? 5.014 -1.334 -9.666 1.00 93.38 110 LEU A N 1
ATOM 816 C CA . LEU A 1 110 ? 5.458 -2.303 -10.655 1.00 93.38 110 LEU A CA 1
ATOM 817 C C . LEU A 1 110 ? 6.677 -1.751 -11.383 1.00 93.38 110 LEU A C 1
ATOM 819 O O . LEU A 1 110 ? 6.633 -0.635 -11.908 1.00 93.38 110 LEU A O 1
ATOM 823 N N . CYS A 1 111 ? 7.736 -2.544 -11.425 1.00 91.56 111 CYS A N 1
ATOM 824 C CA . CYS A 1 111 ? 9.005 -2.194 -12.038 1.00 91.56 111 CYS A CA 1
ATOM 825 C C . CYS A 1 111 ? 9.441 -3.286 -13.015 1.00 91.56 111 CYS A C 1
ATOM 827 O O . CYS A 1 111 ? 9.199 -4.461 -12.754 1.00 91.56 111 CYS A O 1
ATOM 829 N N . SER A 1 112 ? 10.115 -2.895 -14.092 1.00 90.12 112 SER A N 1
ATOM 830 C CA . SER A 1 112 ? 10.789 -3.787 -15.041 1.00 90.12 112 SER A CA 1
ATOM 831 C C . SER A 1 112 ? 12.127 -3.170 -15.411 1.00 90.12 112 SER A C 1
ATOM 833 O O . SER A 1 112 ? 12.166 -2.005 -15.799 1.00 90.12 112 SER A O 1
ATOM 835 N N . ASP A 1 113 ? 13.225 -3.884 -15.165 1.00 88.00 113 ASP A N 1
ATOM 836 C CA . ASP A 1 113 ? 14.599 -3.389 -15.360 1.00 88.00 113 ASP A CA 1
ATOM 837 C C . ASP A 1 113 ? 14.866 -1.995 -14.758 1.00 88.00 113 ASP A C 1
ATOM 839 O O . ASP A 1 113 ? 15.562 -1.151 -15.316 1.00 88.00 113 ASP A O 1
ATOM 843 N N . GLY A 1 114 ? 14.286 -1.724 -13.584 1.00 85.81 114 GLY A N 1
ATOM 844 C CA . GLY A 1 114 ? 14.415 -0.427 -12.907 1.00 85.81 114 GLY A CA 1
ATOM 845 C C . GLY A 1 114 ? 13.540 0.689 -13.493 1.00 85.81 114 GLY A C 1
ATOM 846 O O . GLY A 1 114 ? 13.568 1.813 -12.990 1.00 85.81 114 GLY A O 1
ATOM 847 N N . HIS A 1 115 ? 12.715 0.393 -14.495 1.00 86.75 115 HIS A N 1
ATOM 848 C CA . HIS A 1 115 ? 11.721 1.300 -15.056 1.00 86.75 115 HIS A CA 1
ATOM 849 C C . HIS A 1 115 ? 10.347 1.098 -14.427 1.00 86.75 115 HIS A C 1
ATOM 851 O O . HIS A 1 115 ? 9.894 -0.018 -14.197 1.00 86.75 115 HIS A O 1
ATOM 857 N N . TYR A 1 116 ? 9.654 2.207 -14.191 1.00 87.88 116 TYR A N 1
ATOM 858 C CA . TYR A 1 116 ? 8.284 2.219 -13.695 1.00 87.88 116 TYR A CA 1
ATOM 859 C C . TYR A 1 116 ? 7.286 1.746 -14.761 1.00 87.88 116 TYR A C 1
ATOM 861 O O . TYR A 1 116 ? 7.204 2.345 -15.835 1.00 87.88 116 TYR A O 1
ATOM 869 N N . LEU A 1 117 ? 6.492 0.726 -14.428 1.00 89.12 117 LEU A N 1
ATOM 870 C CA . LEU A 1 117 ? 5.407 0.197 -15.264 1.00 89.12 117 LEU A CA 1
ATOM 871 C C . LEU A 1 117 ? 4.012 0.626 -14.798 1.00 89.12 117 LEU A C 1
ATOM 873 O O . LEU A 1 117 ? 3.046 0.550 -15.556 1.00 89.12 117 LEU A O 1
ATOM 877 N N . GLY A 1 118 ? 3.878 1.022 -13.535 1.00 90.88 118 GLY A N 1
ATOM 878 C CA . GLY A 1 118 ? 2.590 1.344 -12.941 1.00 90.88 118 GLY A CA 1
ATOM 879 C C . GLY A 1 118 ? 2.564 1.125 -11.439 1.00 90.88 118 GLY A C 1
ATOM 880 O O . GLY A 1 118 ? 3.571 0.806 -10.811 1.00 90.88 118 GLY A O 1
ATOM 881 N N . TYR A 1 119 ? 1.392 1.296 -10.843 1.00 93.12 119 TYR A N 1
ATOM 882 C CA . TYR A 1 119 ? 1.170 1.004 -9.434 1.00 93.12 119 TYR A CA 1
ATOM 883 C C . TYR A 1 119 ? -0.305 0.745 -9.133 1.00 93.12 119 TYR A C 1
ATOM 885 O O . TYR A 1 119 ? -1.203 1.242 -9.821 1.00 93.12 119 TYR A O 1
ATOM 893 N N . LYS A 1 120 ? -0.544 0.016 -8.044 1.00 95.19 120 LYS A N 1
ATOM 894 C CA . LYS A 1 120 ? -1.825 -0.003 -7.339 1.00 95.19 120 LYS A CA 1
ATOM 895 C C . LYS A 1 120 ? -1.592 0.495 -5.923 1.00 95.19 120 LYS A C 1
ATOM 897 O O . LYS A 1 120 ? -0.793 -0.088 -5.196 1.00 95.19 120 LYS A O 1
ATOM 902 N N . GLY A 1 121 ? -2.285 1.548 -5.526 1.00 95.56 121 GLY A N 1
ATOM 903 C CA . GLY A 1 121 ? -2.193 2.102 -4.183 1.00 95.56 121 GLY A CA 1
ATOM 904 C C . GLY A 1 121 ? -3.555 2.361 -3.579 1.00 95.56 121 GLY A C 1
ATOM 905 O O . GLY A 1 121 ? -4.572 2.341 -4.273 1.00 95.56 121 GLY A O 1
ATOM 906 N N . SER A 1 122 ? -3.575 2.570 -2.273 1.00 96.75 122 SER A N 1
ATOM 907 C CA . SER A 1 122 ? -4.782 2.945 -1.566 1.00 96.75 122 SER A CA 1
ATOM 908 C C . SER A 1 122 ? -4.467 3.659 -0.262 1.00 96.75 122 SER A C 1
ATOM 910 O O . SER A 1 122 ? -3.426 3.454 0.362 1.00 96.75 122 SER A O 1
ATOM 912 N N . THR A 1 123 ? -5.393 4.517 0.147 1.00 95.25 123 THR A N 1
ATOM 913 C CA . THR A 1 123 ? -5.340 5.226 1.422 1.00 95.25 123 THR A CA 1
ATOM 914 C C . THR A 1 123 ? -6.667 5.074 2.151 1.00 95.25 123 THR A C 1
ATOM 916 O O . THR A 1 123 ? -7.737 5.192 1.552 1.00 95.25 123 THR A O 1
ATOM 919 N N . VAL A 1 124 ? -6.586 4.819 3.454 1.00 93.81 124 VAL A N 1
ATOM 920 C CA . VAL A 1 124 ? -7.733 4.675 4.349 1.00 93.81 124 VAL A CA 1
ATOM 921 C C . VAL A 1 124 ? -7.500 5.473 5.627 1.00 93.81 124 VAL A C 1
ATOM 923 O O . VAL A 1 124 ? -6.459 5.355 6.278 1.00 93.81 124 VAL A O 1
ATOM 926 N N . GLY A 1 125 ? -8.478 6.303 5.981 1.00 91.50 125 GLY A N 1
ATOM 927 C CA . GLY A 1 125 ? -8.548 6.923 7.301 1.00 91.50 125 GLY A CA 1
ATOM 928 C C . GLY A 1 125 ? -9.208 5.959 8.280 1.00 91.50 125 GLY A C 1
ATOM 929 O O . GLY A 1 125 ? -10.314 5.488 8.014 1.00 91.50 125 GLY A O 1
ATOM 930 N N . ILE A 1 126 ? -8.530 5.650 9.382 1.00 88.81 126 ILE A N 1
ATOM 931 C CA . ILE A 1 126 ? -9.067 4.800 10.446 1.00 88.81 126 ILE A CA 1
ATOM 932 C C . ILE A 1 126 ? -9.795 5.715 11.442 1.00 88.81 126 ILE A C 1
ATOM 934 O O . ILE A 1 126 ? -9.147 6.601 11.999 1.00 88.81 126 ILE A O 1
ATOM 938 N N . PRO A 1 127 ? -11.118 5.560 11.630 1.00 86.31 127 PRO A N 1
ATOM 939 C CA . PRO A 1 127 ? -11.889 6.425 12.517 1.00 86.31 127 PRO A CA 1
ATOM 940 C C . PRO A 1 127 ? -11.601 6.116 13.994 1.00 86.31 127 PRO A C 1
ATOM 942 O O . PRO A 1 127 ? -11.158 5.020 14.320 1.00 86.31 127 PRO A O 1
ATOM 945 N N . GLU A 1 128 ? -11.891 7.065 14.885 1.00 82.38 128 GLU A N 1
ATOM 946 C CA . GLU A 1 128 ? -11.729 6.902 16.344 1.00 82.38 128 GLU A CA 1
ATOM 947 C C . GLU A 1 128 ? -12.770 5.974 16.974 1.00 82.38 128 GLU A C 1
ATOM 949 O O . GLU A 1 128 ? -12.466 5.228 17.900 1.00 82.38 128 GLU A O 1
ATOM 954 N N . GLU A 1 129 ? -13.995 6.005 16.461 1.00 79.38 129 GLU A N 1
ATOM 955 C CA . GLU A 1 129 ? -15.119 5.190 16.918 1.00 79.38 129 GLU A CA 1
ATOM 956 C C . GLU A 1 129 ? -15.923 4.673 15.714 1.00 79.38 129 GLU A C 1
ATOM 958 O O . GLU A 1 129 ? -15.490 4.788 14.561 1.00 79.38 129 GLU A O 1
ATOM 963 N N . GLY A 1 130 ? -17.079 4.046 15.954 1.00 68.88 130 GLY A N 1
ATOM 964 C CA . GLY A 1 130 ? -17.967 3.644 14.863 1.00 68.88 130 GLY A CA 1
ATOM 965 C C . GLY A 1 130 ? -18.327 4.845 13.977 1.00 68.88 130 GLY A C 1
ATOM 966 O O . GLY A 1 130 ? -18.634 5.921 14.479 1.00 68.88 130 GLY A O 1
ATOM 967 N N . GLY A 1 131 ? -18.293 4.688 12.650 1.00 70.12 131 GLY A N 1
ATOM 968 C CA . GLY A 1 131 ? -18.505 5.821 11.749 1.00 70.12 131 GLY A CA 1
ATOM 969 C C . GLY A 1 131 ? -18.321 5.503 10.270 1.00 70.12 131 GLY A C 1
ATOM 970 O O . GLY A 1 131 ? -18.207 4.345 9.866 1.00 70.12 131 GLY A O 1
ATOM 971 N N . SER A 1 132 ? -18.311 6.557 9.452 1.00 74.00 132 SER A N 1
ATOM 972 C CA . SER A 1 132 ? -18.063 6.440 8.013 1.00 74.00 132 SER A CA 1
ATOM 973 C C . SER A 1 132 ? -16.577 6.217 7.747 1.00 74.00 132 SER A C 1
ATOM 975 O O . SER A 1 132 ? -15.736 6.963 8.243 1.00 74.00 132 SER A O 1
ATOM 977 N N . LEU A 1 133 ? -16.263 5.218 6.926 1.00 80.50 133 LEU A N 1
ATOM 978 C CA . LEU A 1 133 ? -14.908 4.929 6.471 1.00 80.50 133 LEU A CA 1
ATOM 979 C C . LEU A 1 133 ? -14.844 5.109 4.954 1.00 80.50 133 LEU A C 1
ATOM 981 O O . LEU A 1 133 ? -15.733 4.662 4.232 1.00 80.50 133 LEU A O 1
ATOM 985 N N . SER A 1 134 ? -13.786 5.766 4.481 1.00 83.31 134 SER A N 1
ATOM 986 C CA . SER A 1 134 ? -13.509 5.945 3.057 1.00 83.31 134 SER A CA 1
ATOM 987 C C . SER A 1 134 ? -12.200 5.255 2.703 1.00 83.31 134 SER A C 1
ATOM 989 O O . SER A 1 134 ? -11.183 5.451 3.373 1.00 83.31 134 SER A O 1
ATOM 991 N N . ILE A 1 135 ? -12.245 4.442 1.650 1.00 89.31 135 ILE A N 1
ATOM 992 C CA . ILE A 1 135 ? -11.076 3.816 1.037 1.00 89.31 135 ILE A CA 1
ATOM 993 C C . ILE A 1 135 ? -10.955 4.417 -0.353 1.00 89.31 135 ILE A C 1
ATOM 995 O O . ILE A 1 135 ? -11.870 4.293 -1.167 1.00 89.31 135 ILE A O 1
ATOM 999 N N . SER A 1 136 ? -9.828 5.065 -0.617 1.00 92.06 136 SER A N 1
ATOM 1000 C CA . SER A 1 136 ? -9.499 5.573 -1.944 1.00 92.06 136 SER A CA 1
ATOM 1001 C C . SER A 1 136 ? -8.471 4.650 -2.568 1.00 92.06 136 SER A C 1
ATOM 1003 O O . SER A 1 136 ? -7.317 4.659 -2.143 1.00 92.06 136 SER A O 1
ATOM 1005 N N . GLU A 1 137 ? -8.885 3.842 -3.544 1.00 93.38 137 GLU A N 1
ATOM 1006 C CA . GLU A 1 137 ? -7.974 3.013 -4.332 1.00 93.38 137 GLU A CA 1
ATOM 1007 C C . GLU A 1 137 ? -7.594 3.711 -5.641 1.00 93.38 137 GLU A C 1
ATOM 1009 O O . GLU A 1 137 ? -8.383 4.428 -6.254 1.00 93.38 137 GLU A O 1
ATOM 1014 N N . THR A 1 138 ? -6.375 3.478 -6.113 1.00 93.81 138 THR A N 1
ATOM 1015 C CA . THR A 1 138 ? -5.919 3.935 -7.426 1.00 93.81 138 THR A CA 1
ATOM 1016 C C . THR A 1 138 ? -5.128 2.833 -8.105 1.00 93.81 138 THR A C 1
ATOM 1018 O O . THR A 1 138 ? -4.262 2.211 -7.494 1.00 93.81 138 THR A O 1
ATOM 1021 N N . LEU A 1 139 ? -5.420 2.606 -9.381 1.00 92.88 139 LEU A N 1
ATOM 1022 C CA . LEU A 1 139 ? -4.647 1.758 -10.277 1.00 92.88 139 LEU A CA 1
ATOM 1023 C C . LEU A 1 139 ? -4.219 2.613 -11.464 1.00 92.88 139 LEU A C 1
ATOM 1025 O O . LEU A 1 139 ? -5.052 3.289 -12.066 1.00 92.88 139 LEU A O 1
ATOM 1029 N N . ALA A 1 140 ? -2.937 2.580 -11.802 1.00 90.31 140 ALA A N 1
ATOM 1030 C CA . ALA A 1 140 ? -2.433 3.260 -12.982 1.00 90.31 140 ALA A CA 1
ATOM 1031 C C . ALA A 1 140 ? -1.315 2.433 -13.621 1.00 90.31 140 ALA A C 1
ATOM 1033 O O . ALA A 1 140 ? -0.370 2.050 -12.935 1.00 90.31 140 ALA A O 1
ATOM 1034 N N . LEU A 1 141 ? -1.435 2.156 -14.919 1.00 86.81 141 LEU A N 1
ATOM 1035 C CA . LEU A 1 141 ? -0.519 1.310 -15.689 1.00 86.81 141 LEU A CA 1
ATOM 1036 C C . LEU A 1 141 ? -0.015 2.059 -16.926 1.00 86.81 141 LEU A C 1
ATOM 1038 O O . LEU A 1 141 ? -0.745 2.870 -17.499 1.00 86.81 141 LEU A O 1
ATOM 1042 N N . GLY A 1 142 ? 1.226 1.790 -17.325 1.00 77.00 142 GLY A N 1
ATOM 1043 C CA . GLY A 1 142 ? 1.901 2.406 -18.467 1.00 77.00 142 GLY A CA 1
ATOM 1044 C C . GLY A 1 142 ? 3.078 3.301 -18.069 1.00 77.00 142 GLY A C 1
ATOM 1045 O O . GLY A 1 142 ? 3.476 3.370 -16.909 1.00 77.00 142 GLY A O 1
ATOM 1046 N N . SER A 1 143 ? 3.629 4.023 -19.045 1.00 62.91 143 SER A N 1
ATOM 1047 C CA . SER A 1 143 ? 4.818 4.879 -18.888 1.00 62.91 143 SER A CA 1
ATOM 1048 C C . SER A 1 143 ? 4.512 6.311 -18.406 1.00 62.91 143 SER A C 1
ATOM 1050 O O . SER A 1 143 ? 5.321 6.917 -17.701 1.00 62.91 143 SER A O 1
ATOM 1052 N N . TYR A 1 144 ? 3.320 6.830 -18.726 1.00 66.19 144 TYR A N 1
ATOM 1053 C CA . TYR A 1 144 ? 2.779 8.134 -18.301 1.00 66.19 144 TYR A CA 1
ATOM 1054 C C . TYR A 1 144 ? 2.059 8.256 -16.922 1.00 66.19 144 TYR A C 1
ATOM 1056 O O . TYR A 1 144 ? 1.773 9.387 -16.519 1.00 66.19 144 TYR A O 1
ATOM 1064 N N . PRO A 1 145 ? 1.775 7.200 -16.127 1.00 63.31 145 PRO A N 1
ATOM 1065 C CA . PRO A 1 145 ? 1.068 7.312 -14.846 1.00 63.31 145 PRO A CA 1
ATOM 1066 C C . PRO A 1 145 ? 1.926 7.802 -13.675 1.00 63.31 145 PRO A C 1
ATOM 1068 O O . PRO A 1 145 ? 1.434 7.918 -12.551 1.00 63.31 145 PRO A O 1
ATOM 1071 N N . LYS A 1 146 ? 3.182 8.167 -13.940 1.00 67.56 146 LYS A N 1
ATOM 1072 C CA . LYS A 1 146 ? 4.125 8.784 -12.996 1.00 67.56 146 LYS A CA 1
ATOM 1073 C C . LYS A 1 146 ? 3.539 9.990 -12.244 1.00 67.56 146 LYS A C 1
ATOM 1075 O O . LYS A 1 146 ? 3.843 10.203 -11.076 1.00 67.56 146 LYS A O 1
ATOM 1080 N N 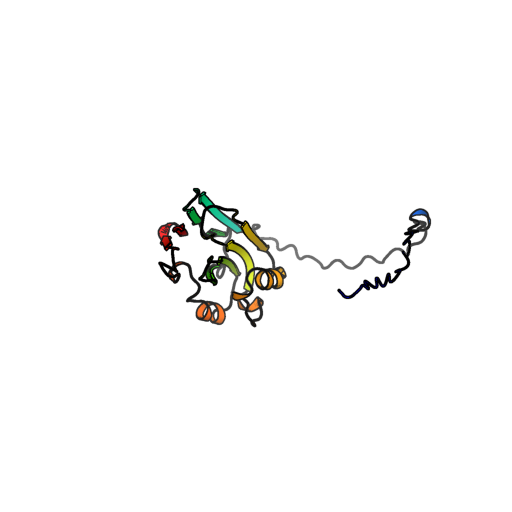. LEU A 1 147 ? 2.639 10.746 -12.877 1.00 75.69 147 LEU A N 1
ATOM 1081 C CA . LEU A 1 147 ? 1.967 11.886 -12.239 1.00 75.69 147 LEU A CA 1
ATOM 1082 C C . LEU A 1 147 ? 0.860 11.475 -11.259 1.00 75.69 147 LEU A C 1
ATOM 1084 O O . LEU A 1 147 ? 0.556 12.225 -10.333 1.00 75.69 147 LEU A O 1
ATOM 1088 N N . LEU A 1 148 ? 0.239 10.305 -11.441 1.00 86.38 148 LEU A N 1
ATOM 1089 C CA . LEU A 1 148 ? -0.846 9.856 -10.567 1.00 86.38 148 LEU A CA 1
ATOM 1090 C C . LEU A 1 148 ? -0.316 9.423 -9.204 1.00 86.38 148 LEU A C 1
ATOM 1092 O O . LEU A 1 148 ? -0.895 9.818 -8.198 1.00 86.38 148 LEU A O 1
ATOM 1096 N N . ILE A 1 149 ? 0.790 8.674 -9.156 1.00 87.50 149 ILE A N 1
ATOM 1097 C CA . ILE A 1 149 ? 1.388 8.261 -7.877 1.00 87.50 149 ILE A CA 1
ATOM 1098 C C . ILE A 1 149 ? 1.838 9.472 -7.050 1.00 87.50 149 ILE A C 1
ATOM 1100 O O . ILE A 1 149 ? 1.599 9.502 -5.848 1.00 87.50 149 ILE A O 1
ATOM 1104 N N . ALA A 1 150 ? 2.357 10.521 -7.695 1.00 87.19 150 ALA A N 1
ATOM 1105 C CA . ALA A 1 150 ? 2.725 11.760 -7.014 1.00 87.19 150 ALA A CA 1
ATOM 1106 C C . ALA A 1 150 ? 1.523 12.520 -6.429 1.00 87.19 150 ALA A C 1
ATOM 1108 O O . ALA A 1 150 ? 1.656 13.224 -5.432 1.00 87.19 150 ALA A O 1
ATOM 1109 N N . ARG A 1 151 ? 0.334 12.375 -7.027 1.00 88.25 151 ARG A N 1
ATOM 1110 C CA . ARG A 1 151 ? -0.901 13.003 -6.533 1.00 88.25 151 ARG A CA 1
ATOM 1111 C C . ARG A 1 151 ? -1.565 12.199 -5.420 1.00 88.25 151 ARG A C 1
ATOM 1113 O O . ARG A 1 151 ? -2.073 12.787 -4.473 1.00 88.25 151 ARG A O 1
ATOM 1120 N N . THR A 1 152 ? -1.593 10.875 -5.538 1.00 91.38 152 THR A N 1
ATOM 1121 C CA . THR A 1 152 ? -2.337 10.001 -4.612 1.00 91.38 152 THR A CA 1
ATOM 1122 C C . THR A 1 152 ? -1.483 9.502 -3.449 1.00 91.38 152 THR A C 1
ATOM 1124 O O . THR A 1 152 ? -2.003 9.285 -2.360 1.00 91.38 152 THR A O 1
ATOM 1127 N N . HIS A 1 153 ? -0.175 9.345 -3.660 1.00 92.88 153 HIS A N 1
ATOM 1128 C CA . HIS A 1 153 ? 0.803 8.901 -2.668 1.00 92.88 153 HIS A CA 1
ATOM 1129 C C . HIS A 1 153 ? 2.034 9.822 -2.715 1.00 92.88 153 HIS A C 1
ATOM 1131 O O . HIS A 1 153 ? 3.147 9.355 -2.953 1.00 92.88 153 HIS A O 1
ATOM 1137 N N . PRO A 1 154 ? 1.876 11.138 -2.465 1.00 90.38 154 PRO A N 1
ATOM 1138 C CA . PRO A 1 154 ? 2.966 12.116 -2.578 1.00 90.38 154 PRO A CA 1
ATOM 1139 C C . PRO A 1 154 ? 4.173 11.785 -1.694 1.00 90.38 154 PRO A C 1
ATOM 1141 O O . PRO A 1 154 ? 5.294 12.180 -1.991 1.00 90.38 154 PRO A O 1
ATOM 1144 N N . TRP A 1 155 ? 3.968 11.023 -0.617 1.00 91.00 155 TRP A N 1
ATOM 1145 C CA . TRP A 1 155 ? 5.032 10.544 0.261 1.00 91.00 155 TRP A CA 1
ATOM 1146 C C . TRP A 1 155 ? 5.984 9.537 -0.407 1.00 91.00 155 TRP A C 1
ATOM 1148 O O . TRP A 1 155 ? 7.087 9.351 0.101 1.00 91.00 155 TRP A O 1
ATOM 1158 N N . LEU A 1 156 ? 5.586 8.909 -1.520 1.00 89.69 156 LEU A N 1
ATOM 1159 C CA . LEU A 1 156 ? 6.449 8.072 -2.364 1.00 89.69 156 LEU A CA 1
ATOM 1160 C C . LEU A 1 156 ? 7.266 8.886 -3.362 1.00 89.69 156 LEU A C 1
ATOM 1162 O O . LEU A 1 156 ? 8.225 8.374 -3.913 1.00 89.69 156 LEU A O 1
ATOM 1166 N N . THR A 1 157 ? 6.902 10.135 -3.629 1.00 83.88 157 THR A N 1
ATOM 1167 C CA . THR A 1 157 ? 7.566 10.952 -4.655 1.00 83.88 157 THR A CA 1
ATOM 1168 C C . THR A 1 157 ? 8.034 12.291 -4.097 1.00 83.88 157 THR A C 1
ATOM 1170 O O . THR A 1 157 ? 8.208 13.231 -4.863 1.00 83.88 157 THR A O 1
ATOM 1173 N N . ALA A 1 158 ? 8.154 12.420 -2.771 1.00 70.62 158 ALA A N 1
ATOM 1174 C CA . ALA A 1 158 ? 8.267 13.679 -2.031 1.00 70.62 158 ALA A CA 1
ATOM 1175 C C . ALA A 1 158 ? 9.520 14.509 -2.396 1.00 70.62 158 ALA A C 1
ATOM 1177 O O . ALA A 1 158 ? 10.492 14.547 -1.644 1.00 70.62 158 ALA A O 1
ATOM 1178 N N . GLY A 1 159 ? 9.471 15.189 -3.544 1.00 64.25 159 GLY A N 1
ATOM 1179 C CA . GLY A 1 159 ? 10.553 15.998 -4.110 1.00 64.25 159 GLY A CA 1
ATOM 1180 C C . GLY A 1 159 ? 11.468 15.261 -5.093 1.00 64.25 159 GLY A C 1
ATOM 1181 O O . GLY A 1 159 ? 12.434 15.855 -5.560 1.00 64.25 159 GLY A O 1
ATOM 1182 N N . GLU A 1 160 ? 11.179 14.002 -5.421 1.00 71.12 160 GLU A N 1
ATOM 1183 C CA . GLU A 1 160 ? 11.960 13.218 -6.383 1.00 71.12 160 GLU A CA 1
ATOM 1184 C C . GLU A 1 160 ? 11.209 13.034 -7.698 1.00 71.12 160 GLU A C 1
ATOM 1186 O O . GLU A 1 160 ? 9.978 13.089 -7.744 1.00 71.12 160 GLU A O 1
ATOM 1191 N N . ASP A 1 161 ? 11.964 12.789 -8.771 1.00 77.25 161 ASP A N 1
ATOM 1192 C CA . ASP A 1 161 ? 11.389 12.376 -10.045 1.00 77.25 161 ASP A CA 1
ATOM 1193 C C . ASP A 1 161 ? 10.613 11.062 -9.833 1.00 77.25 161 ASP A C 1
ATOM 1195 O O . ASP A 1 161 ? 11.214 10.058 -9.437 1.00 77.25 161 ASP A O 1
ATOM 1199 N N . PRO A 1 162 ? 9.296 11.007 -10.112 1.00 73.25 162 PRO A N 1
ATOM 1200 C CA . PRO A 1 162 ? 8.532 9.766 -10.022 1.00 73.25 162 PRO A CA 1
ATOM 1201 C C . PRO A 1 162 ? 9.085 8.638 -10.913 1.00 73.25 162 PRO A C 1
ATOM 1203 O O . PRO A 1 162 ? 8.743 7.473 -10.716 1.00 73.25 162 PRO A O 1
ATOM 1206 N N . ALA A 1 163 ? 9.944 8.948 -11.892 1.00 75.56 163 ALA A N 1
ATOM 1207 C CA . ALA A 1 163 ? 10.693 7.949 -12.650 1.00 75.56 163 ALA A CA 1
ATOM 1208 C C . ALA A 1 163 ? 11.683 7.144 -11.789 1.00 75.56 163 ALA A C 1
ATOM 1210 O O . ALA A 1 163 ? 11.981 6.003 -12.136 1.00 75.56 163 ALA A O 1
ATOM 1211 N N . ALA A 1 164 ? 12.165 7.702 -10.676 1.00 86.06 164 ALA A N 1
ATOM 1212 C CA . ALA A 1 164 ? 13.184 7.102 -9.820 1.00 86.06 164 ALA A CA 1
ATOM 1213 C C . ALA A 1 164 ? 12.635 6.074 -8.819 1.00 86.06 164 ALA A C 1
ATOM 1215 O O . ALA A 1 164 ? 13.425 5.393 -8.169 1.00 86.06 164 ALA A O 1
ATOM 1216 N N . VAL A 1 165 ? 11.312 5.903 -8.716 1.00 88.44 165 VAL A N 1
ATOM 1217 C CA . VAL A 1 165 ? 10.657 5.025 -7.721 1.00 88.44 165 VAL A CA 1
ATOM 1218 C C . VAL A 1 165 ? 11.073 3.547 -7.857 1.00 88.44 165 VAL A C 1
ATOM 1220 O O . VAL A 1 165 ? 11.011 2.786 -6.896 1.00 88.44 165 VAL A O 1
ATOM 1223 N N . CYS A 1 166 ? 11.549 3.139 -9.036 1.00 90.25 166 CYS A N 1
ATOM 1224 C CA . CYS A 1 166 ? 12.071 1.794 -9.302 1.00 90.25 166 CYS A CA 1
ATOM 1225 C C . CYS A 1 166 ? 13.605 1.689 -9.215 1.00 90.25 166 CYS A C 1
ATOM 1227 O O . CYS A 1 166 ? 14.165 0.615 -9.434 1.00 90.25 166 CYS A O 1
ATOM 1229 N N . SER A 1 167 ? 14.300 2.786 -8.905 1.00 90.88 167 SER A N 1
ATOM 1230 C CA . SER A 1 167 ? 15.758 2.796 -8.803 1.00 90.88 167 SER A CA 1
ATOM 1231 C C . SER A 1 167 ? 16.237 2.139 -7.500 1.00 90.88 167 SER A C 1
ATOM 1233 O O . SER A 1 167 ? 15.595 2.296 -6.458 1.00 90.88 167 SER A O 1
ATOM 1235 N N . PRO A 1 168 ? 17.402 1.464 -7.494 1.00 90.88 168 PRO A N 1
ATOM 1236 C CA . PRO A 1 168 ? 17.965 0.894 -6.270 1.00 90.88 168 PRO A CA 1
ATOM 1237 C C . PRO A 1 168 ? 18.161 1.921 -5.145 1.00 90.88 168 PRO A C 1
ATOM 1239 O O . PRO A 1 168 ? 17.891 1.619 -3.985 1.00 90.88 168 PRO A O 1
ATOM 1242 N N . ALA A 1 169 ? 18.577 3.146 -5.486 1.00 91.00 169 ALA A N 1
ATOM 1243 C CA . ALA A 1 169 ? 18.777 4.225 -4.520 1.00 91.00 169 ALA A CA 1
ATOM 1244 C C . ALA A 1 169 ? 17.470 4.610 -3.809 1.00 91.00 169 ALA A C 1
ATOM 1246 O O . ALA A 1 169 ? 17.446 4.766 -2.587 1.00 91.00 169 ALA A O 1
ATOM 1247 N N . PHE A 1 170 ? 16.370 4.701 -4.560 1.00 91.38 170 PHE A N 1
ATOM 1248 C CA . PHE A 1 170 ? 15.054 4.970 -3.994 1.00 91.38 170 PHE A CA 1
ATOM 1249 C C . PHE A 1 170 ? 14.572 3.820 -3.100 1.00 91.38 170 PHE A C 1
ATOM 1251 O O . PHE A 1 170 ? 14.091 4.052 -1.990 1.00 91.38 170 PHE A O 1
ATOM 1258 N N . LEU A 1 171 ? 14.732 2.572 -3.551 1.00 90.38 171 LEU A N 1
ATOM 1259 C CA . LEU A 1 171 ? 14.329 1.392 -2.778 1.00 90.38 171 LEU A CA 1
ATOM 1260 C C . LEU A 1 171 ? 15.073 1.289 -1.442 1.00 90.38 171 LEU A C 1
ATOM 1262 O O . LEU A 1 171 ? 14.466 0.924 -0.433 1.00 90.38 171 LEU A O 1
ATOM 1266 N N . GLU A 1 172 ? 16.360 1.637 -1.424 1.00 91.62 172 GLU A N 1
ATOM 1267 C CA . GLU A 1 172 ? 17.160 1.687 -0.199 1.00 91.62 172 GLU A CA 1
ATOM 1268 C C . GLU A 1 172 ? 16.691 2.810 0.732 1.00 91.62 172 GLU A C 1
ATOM 1270 O O . GLU A 1 172 ? 16.487 2.580 1.924 1.00 91.62 172 GLU A O 1
ATOM 1275 N N . LYS A 1 173 ? 16.429 4.007 0.192 1.00 90.69 173 LYS A N 1
ATOM 1276 C CA . LYS A 1 173 ? 15.873 5.135 0.958 1.00 90.69 173 LYS A CA 1
ATOM 1277 C C . LYS A 1 173 ? 14.527 4.793 1.606 1.00 90.69 173 LYS A C 1
ATOM 1279 O O . LYS A 1 173 ? 14.245 5.241 2.713 1.00 90.69 173 L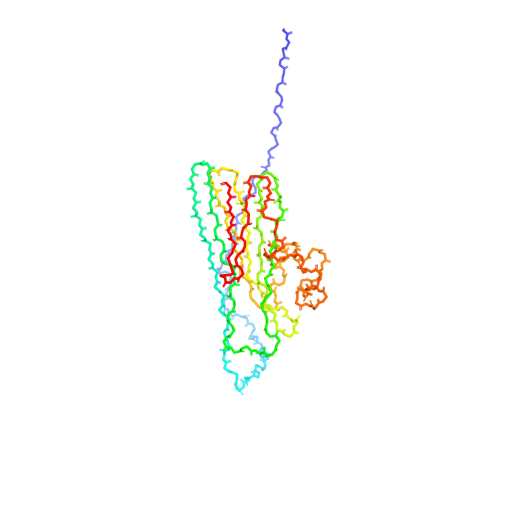YS A O 1
ATOM 1284 N N . MET A 1 174 ? 13.699 4.002 0.928 1.00 91.50 174 MET A N 1
ATOM 1285 C CA . MET A 1 174 ? 12.342 3.658 1.363 1.00 91.50 174 MET A CA 1
ATOM 1286 C C . MET A 1 174 ? 12.254 2.336 2.133 1.00 91.50 174 MET A C 1
ATOM 1288 O O . MET A 1 174 ? 11.154 1.824 2.359 1.00 91.50 174 MET A O 1
ATOM 1292 N N . LYS A 1 175 ? 13.384 1.768 2.571 1.00 88.69 175 LYS A N 1
ATOM 1293 C CA . LYS A 1 175 ? 13.409 0.485 3.291 1.00 88.69 175 LYS A CA 1
ATOM 1294 C C . LYS A 1 175 ? 12.605 0.477 4.592 1.00 88.69 175 LYS A C 1
ATOM 1296 O O . LYS A 1 175 ? 12.096 -0.577 4.957 1.00 88.69 175 LYS A O 1
ATOM 1301 N N . ASP A 1 176 ? 12.444 1.634 5.229 1.00 89.62 176 ASP A N 1
ATOM 1302 C CA . ASP A 1 176 ? 11.700 1.784 6.485 1.00 89.62 176 ASP A CA 1
ATOM 1303 C C . ASP A 1 176 ? 10.199 2.024 6.271 1.00 89.62 176 ASP A C 1
ATOM 1305 O O . ASP A 1 176 ? 9.442 2.180 7.228 1.00 89.62 176 ASP A O 1
ATOM 1309 N N . VAL A 1 177 ? 9.742 2.045 5.017 1.00 91.94 177 VAL A N 1
ATOM 1310 C CA . VAL A 1 177 ? 8.343 2.287 4.649 1.00 91.94 177 VAL A CA 1
ATOM 1311 C C . VAL A 1 177 ? 7.712 0.988 4.157 1.00 91.94 177 VAL A C 1
ATOM 1313 O O . VAL A 1 177 ? 7.291 0.868 3.006 1.00 91.94 177 VAL A O 1
ATOM 1316 N N . ARG A 1 178 ? 7.696 -0.022 5.030 1.00 91.06 178 ARG A N 1
ATOM 1317 C CA . ARG A 1 178 ? 7.208 -1.378 4.752 1.00 91.06 178 ARG A CA 1
ATOM 1318 C C . ARG A 1 178 ? 6.156 -1.792 5.775 1.00 91.06 178 ARG A C 1
ATOM 1320 O O . ARG A 1 178 ? 6.004 -1.176 6.825 1.00 91.06 178 ARG A O 1
ATOM 1327 N N . ALA A 1 179 ? 5.409 -2.850 5.477 1.00 90.81 179 ALA A N 1
ATOM 1328 C CA . ALA A 1 179 ? 4.377 -3.334 6.392 1.00 90.81 179 ALA A CA 1
ATOM 1329 C C . ALA A 1 179 ? 4.973 -3.842 7.718 1.00 90.81 179 ALA A C 1
ATOM 1331 O O . ALA A 1 179 ? 4.365 -3.688 8.775 1.00 90.81 179 ALA A O 1
ATOM 1332 N N . GLU A 1 180 ? 6.175 -4.413 7.658 1.00 91.88 180 GLU A N 1
ATOM 1333 C CA . GLU A 1 180 ? 6.929 -4.958 8.787 1.00 91.88 180 GLU A CA 1
ATOM 1334 C C . GLU A 1 180 ? 7.454 -3.879 9.739 1.00 91.88 180 GLU A C 1
ATOM 1336 O O . GLU A 1 180 ? 7.733 -4.176 10.897 1.00 91.88 180 GLU A O 1
ATOM 1341 N N . THR A 1 181 ? 7.610 -2.645 9.257 1.00 92.06 181 THR A N 1
ATOM 1342 C CA . THR A 1 181 ? 8.186 -1.531 10.023 1.00 92.06 181 THR A CA 1
ATOM 1343 C C . THR A 1 181 ? 7.122 -0.639 10.656 1.00 92.06 181 THR A C 1
ATOM 1345 O O . THR A 1 181 ? 7.454 0.326 11.343 1.00 92.06 181 THR A O 1
ATOM 1348 N N . LEU A 1 182 ? 5.837 -0.955 10.459 1.00 92.25 182 LEU A N 1
ATOM 1349 C CA . LEU A 1 182 ? 4.749 -0.233 11.104 1.00 92.25 182 LEU A CA 1
ATOM 1350 C C . LEU A 1 182 ? 4.802 -0.398 12.633 1.00 92.25 182 LEU A C 1
ATOM 1352 O O . LEU A 1 182 ? 5.048 -1.500 13.130 1.00 92.25 182 LEU A O 1
ATOM 1356 N N . PRO A 1 183 ? 4.508 0.667 13.400 1.00 92.56 183 PRO A N 1
ATOM 1357 C CA . PRO A 1 183 ? 4.411 0.564 14.848 1.00 92.56 183 PRO A CA 1
ATOM 1358 C C . PRO A 1 183 ? 3.260 -0.368 15.231 1.00 92.56 183 PRO A C 1
ATOM 1360 O O . PRO A 1 183 ? 2.145 -0.233 14.732 1.00 92.56 183 PRO A O 1
ATOM 1363 N N . ALA A 1 184 ? 3.500 -1.274 16.181 1.00 94.38 184 ALA A N 1
ATOM 1364 C CA . ALA A 1 184 ? 2.471 -2.203 16.655 1.00 94.38 184 ALA A CA 1
ATOM 1365 C C . ALA A 1 184 ? 1.270 -1.488 17.307 1.00 94.38 184 ALA A C 1
ATOM 1367 O O . ALA A 1 184 ? 0.164 -2.034 17.357 1.00 94.38 184 ALA A O 1
ATOM 1368 N N . LYS A 1 185 ? 1.479 -0.271 17.825 1.00 94.12 185 LYS A N 1
ATOM 1369 C CA . LYS A 1 185 ? 0.452 0.538 18.479 1.00 94.12 185 LYS A CA 1
ATOM 1370 C C . LYS A 1 185 ? 0.721 2.030 18.301 1.00 94.12 185 LYS A C 1
ATOM 1372 O O . LYS A 1 185 ? 1.859 2.468 18.434 1.00 94.12 185 LYS A O 1
ATOM 1377 N N . VAL A 1 186 ? -0.339 2.798 18.078 1.00 92.38 186 VAL A N 1
ATOM 1378 C CA . VAL A 1 186 ? -0.342 4.267 18.068 1.00 92.38 186 VAL A CA 1
ATOM 1379 C C . VAL A 1 186 ? -1.616 4.713 18.774 1.00 92.38 186 VAL A C 1
ATOM 1381 O O . VAL A 1 186 ? -2.700 4.370 18.325 1.00 92.38 186 VAL A O 1
ATOM 1384 N N . GLY A 1 187 ? -1.528 5.420 19.903 1.00 90.56 187 GLY A N 1
ATOM 1385 C CA . GLY A 1 187 ? -2.721 5.774 20.689 1.00 90.56 187 GLY A CA 1
ATOM 1386 C C . GLY A 1 187 ? -3.567 4.543 21.060 1.00 90.56 187 GLY A C 1
ATOM 1387 O O . GLY A 1 187 ? -3.058 3.600 21.669 1.00 90.56 187 GLY A O 1
ATOM 1388 N N . ASN A 1 188 ? -4.845 4.537 20.671 1.00 90.38 188 ASN A N 1
ATOM 1389 C CA . ASN A 1 188 ? -5.762 3.402 20.868 1.00 90.38 188 ASN A CA 1
ATOM 1390 C C . ASN A 1 188 ? -5.746 2.386 19.712 1.00 90.38 188 ASN A C 1
ATOM 1392 O O . ASN A 1 188 ? -6.376 1.336 19.807 1.00 90.38 188 ASN A O 1
ATOM 1396 N N . TYR A 1 189 ? -4.986 2.662 18.654 1.00 92.81 189 TYR A N 1
ATOM 1397 C CA . TYR A 1 189 ? -4.922 1.853 17.446 1.00 92.81 189 TYR A CA 1
ATOM 1398 C C . TYR A 1 189 ? -3.836 0.792 17.565 1.00 92.81 189 TYR A C 1
ATOM 1400 O O . TYR A 1 189 ? -2.723 1.085 18.001 1.00 92.81 189 TYR A O 1
ATOM 1408 N N . SER A 1 190 ? -4.131 -0.434 17.140 1.00 95.06 190 SER A N 1
ATOM 1409 C CA . SER A 1 190 ? -3.150 -1.523 17.052 1.00 95.06 190 SER A CA 1
ATOM 1410 C C . SER A 1 190 ? -2.994 -2.004 15.618 1.00 95.06 190 SER A C 1
ATOM 1412 O O . SER A 1 190 ? -3.979 -2.054 14.883 1.00 95.06 190 SER A O 1
ATOM 1414 N N . PHE A 1 191 ? -1.772 -2.375 15.240 1.00 96.19 191 PHE A N 1
ATOM 1415 C CA . PHE A 1 191 ? -1.406 -2.825 13.901 1.00 96.19 191 PHE A CA 1
ATOM 1416 C C . PHE A 1 191 ? -0.634 -4.141 13.994 1.00 96.19 191 PHE A C 1
ATOM 1418 O O . PHE A 1 191 ? 0.357 -4.252 14.711 1.00 96.19 191 PHE A O 1
ATOM 1425 N N . GLU A 1 192 ? -1.096 -5.151 13.268 1.00 97.31 192 GLU A N 1
ATOM 1426 C CA . GLU A 1 192 ? -0.543 -6.503 13.296 1.00 97.31 192 GLU A CA 1
ATOM 1427 C C . GLU A 1 192 ? -0.355 -6.996 11.858 1.00 97.31 192 GLU A C 1
ATOM 1429 O O . GLU A 1 192 ? -1.328 -7.255 11.144 1.00 97.31 192 GLU A O 1
ATOM 1434 N N . TYR A 1 193 ? 0.898 -7.100 11.413 1.00 97.44 193 TYR A N 1
ATOM 1435 C CA . TYR A 1 193 ? 1.232 -7.576 10.073 1.00 97.44 193 TYR A CA 1
ATOM 1436 C C . TYR A 1 193 ? 1.602 -9.064 10.075 1.00 97.44 193 TYR A C 1
ATOM 1438 O O . TYR A 1 193 ? 2.408 -9.528 10.879 1.00 97.44 193 TYR A O 1
ATOM 1446 N N . ASN A 1 194 ? 1.023 -9.818 9.140 1.00 96.88 194 ASN A N 1
ATOM 1447 C CA . ASN A 1 194 ? 1.328 -11.222 8.901 1.00 96.88 194 ASN A CA 1
ATOM 1448 C C . ASN A 1 194 ? 2.018 -11.382 7.532 1.00 96.88 194 ASN A C 1
ATOM 1450 O O . ASN A 1 194 ? 1.320 -11.386 6.509 1.00 96.88 194 ASN A O 1
ATOM 1454 N N . PRO A 1 195 ? 3.350 -11.591 7.491 1.00 94.62 195 PRO A N 1
ATOM 1455 C CA . PRO A 1 195 ? 4.099 -11.688 6.237 1.00 94.62 195 PRO A CA 1
ATOM 1456 C C . PRO A 1 195 ? 3.721 -12.919 5.410 1.00 94.62 195 PRO A C 1
ATOM 1458 O O . PRO A 1 195 ? 3.720 -12.864 4.187 1.00 94.62 195 PRO A O 1
ATOM 1461 N N . ARG A 1 196 ? 3.323 -14.029 6.051 1.00 94.25 196 ARG A N 1
ATOM 1462 C CA . ARG A 1 196 ? 2.942 -15.26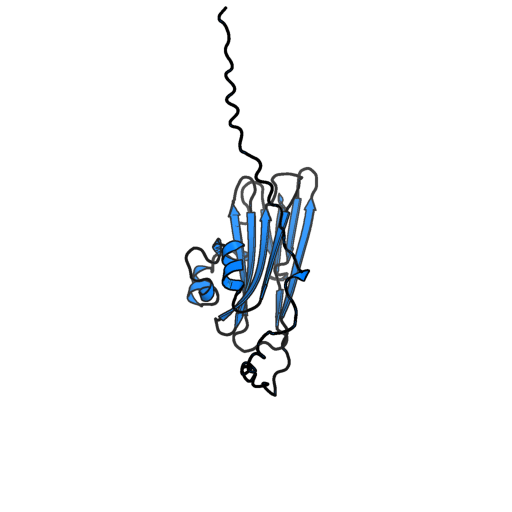2 5.334 1.00 94.25 196 ARG A CA 1
ATOM 1463 C C . ARG A 1 196 ? 1.677 -15.086 4.502 1.00 94.25 196 ARG A C 1
ATOM 1465 O O . ARG A 1 196 ? 1.514 -15.756 3.491 1.00 94.25 196 ARG A O 1
ATOM 1472 N N . LYS A 1 197 ? 0.763 -14.231 4.961 1.00 94.69 197 LYS A N 1
ATOM 1473 C CA . LYS A 1 197 ? -0.511 -13.954 4.284 1.00 94.69 197 LYS A CA 1
ATOM 1474 C C . LYS A 1 197 ? -0.499 -12.633 3.517 1.00 94.69 197 LYS A C 1
ATOM 1476 O O . LYS A 1 197 ? -1.468 -12.354 2.821 1.00 94.69 197 LYS A O 1
ATOM 1481 N N . ASN A 1 198 ? 0.563 -11.836 3.653 1.00 95.50 198 ASN A N 1
ATOM 1482 C CA . ASN A 1 198 ? 0.630 -10.458 3.173 1.00 95.50 198 ASN A CA 1
ATOM 1483 C C . ASN A 1 198 ? -0.570 -9.616 3.654 1.00 95.50 198 ASN A C 1
ATOM 1485 O O . ASN A 1 198 ? -1.211 -8.897 2.884 1.00 95.50 198 ASN A O 1
ATOM 1489 N N . THR A 1 199 ? -0.931 -9.768 4.934 1.00 97.50 199 THR A N 1
ATOM 1490 C CA . THR A 1 199 ? -2.100 -9.097 5.521 1.00 97.50 199 THR A CA 1
ATOM 1491 C C . THR A 1 199 ? -1.715 -8.212 6.690 1.00 97.50 199 THR A C 1
ATOM 1493 O O . THR A 1 199 ? -1.063 -8.690 7.616 1.00 97.50 199 THR A O 1
ATOM 1496 N N . LEU A 1 200 ? -2.209 -6.979 6.706 1.00 97.75 200 LEU A N 1
ATOM 1497 C CA . LEU A 1 200 ? -2.191 -6.097 7.866 1.00 97.75 200 LEU A CA 1
ATOM 1498 C C . LEU A 1 200 ? -3.572 -6.066 8.510 1.00 97.75 200 LEU A C 1
ATOM 1500 O O . LEU A 1 200 ? -4.580 -5.844 7.837 1.00 97.75 200 LEU A O 1
ATOM 1504 N N . LYS A 1 201 ? -3.615 -6.237 9.824 1.00 97.44 201 LYS A N 1
ATOM 1505 C CA . LYS A 1 201 ? -4.809 -6.019 10.625 1.00 97.44 201 LYS A CA 1
ATOM 1506 C C . LYS A 1 201 ? -4.634 -4.769 11.479 1.00 97.44 201 LYS A C 1
ATOM 1508 O O . LYS A 1 201 ? -3.702 -4.707 12.271 1.00 97.44 201 LYS A O 1
ATOM 1513 N N . ALA A 1 202 ? -5.545 -3.814 11.342 1.00 94.81 202 ALA A N 1
ATOM 1514 C CA . ALA A 1 202 ? -5.653 -2.650 12.207 1.00 94.81 202 ALA A CA 1
ATOM 1515 C C . ALA A 1 202 ? -6.913 -2.755 13.077 1.00 94.81 202 ALA A C 1
ATOM 1517 O O . ALA A 1 202 ? -7.970 -3.151 12.579 1.00 94.81 202 ALA A O 1
ATOM 1518 N N . ARG A 1 203 ? -6.813 -2.416 14.364 1.00 94.06 203 ARG A N 1
ATOM 1519 C CA . ARG A 1 203 ? -7.956 -2.357 15.291 1.00 94.06 203 ARG A CA 1
ATOM 1520 C C . ARG A 1 203 ? -7.983 -1.026 16.026 1.00 94.06 203 ARG A C 1
ATOM 1522 O O . ARG A 1 203 ? -6.908 -0.530 16.367 1.00 94.06 203 ARG A O 1
ATOM 1529 N N . TRP A 1 204 ? -9.181 -0.520 16.288 1.00 91.00 204 TRP A N 1
ATOM 1530 C CA . TRP A 1 204 ? -9.470 0.677 17.080 1.00 91.00 204 TRP A CA 1
ATOM 1531 C C . TRP A 1 204 ? -10.657 0.419 18.001 1.00 91.00 204 TRP A C 1
ATOM 1533 O O . TRP A 1 204 ? -11.474 -0.474 17.661 1.00 91.00 204 TRP A O 1
#

Foldseek 3Di:
DDDDDDDDDDDDDDPDPPPPPPPPVVPDPPDDPDPDPDPDPPPPPPPDDDPKDKDWDWDWDKDADQFKIKIKTQHIDIDIRDDDVQWDWDKFWDFPDQPDWTKIKMKIFTTRNLFTFWIKIWIWTHDRGGDDIDIDIDTDGGRPCLVVCCVHVVVLQVPHRSRRSSPPVSCVVRVCRHLVNDDQDRDPKGWDADPVRSMIMIMD